Protein AF-A0A963UWF7-F1 (afdb_monomer_lite)

Structure (mmCIF, N/CA/C/O backbone):
data_AF-A0A963UWF7-F1
#
_entry.id   AF-A0A963UWF7-F1
#
loop_
_atom_site.group_PDB
_atom_site.id
_atom_site.type_symbol
_atom_site.label_atom_id
_atom_site.label_alt_id
_atom_site.label_comp_id
_atom_site.label_asym_id
_atom_site.label_entity_id
_atom_site.label_seq_id
_atom_site.pdbx_PDB_ins_code
_atom_site.Cartn_x
_atom_site.Cartn_y
_atom_site.Cartn_z
_atom_site.occupancy
_atom_site.B_iso_or_equiv
_atom_site.auth_seq_id
_atom_site.auth_comp_id
_atom_site.auth_asym_id
_atom_site.auth_atom_id
_atom_site.pdbx_PDB_model_num
ATOM 1 N N . MET A 1 1 ? -25.249 -2.462 -21.988 1.00 39.56 1 MET A N 1
ATOM 2 C CA . MET A 1 1 ? -24.185 -2.948 -22.894 1.00 39.56 1 MET A CA 1
ATOM 3 C C . MET A 1 1 ? -23.187 -3.737 -22.052 1.00 39.56 1 MET A C 1
ATOM 5 O O . MET A 1 1 ? -22.565 -3.145 -21.183 1.00 39.56 1 MET A O 1
ATOM 9 N N . LYS A 1 2 ? -23.117 -5.069 -22.191 1.00 36.75 2 LYS A N 1
ATOM 10 C CA . LYS A 1 2 ? -22.119 -5.893 -21.483 1.00 36.75 2 LYS A CA 1
ATOM 11 C C . LYS A 1 2 ? -20.844 -5.912 -22.325 1.00 36.75 2 LYS A C 1
ATOM 13 O O . LYS A 1 2 ? -20.878 -6.404 -23.445 1.00 36.75 2 LYS A O 1
ATOM 18 N N . VAL A 1 3 ? -19.750 -5.370 -21.801 1.00 44.12 3 VAL A N 1
ATOM 19 C CA . VAL A 1 3 ? -18.420 -5.526 -22.401 1.00 44.12 3 VAL A CA 1
ATOM 20 C C . VAL A 1 3 ? -17.816 -6.800 -21.817 1.00 44.12 3 VAL A C 1
ATOM 22 O O . VAL A 1 3 ? -17.530 -6.858 -20.624 1.00 44.12 3 VAL A O 1
ATOM 25 N N . SER A 1 4 ? -17.677 -7.841 -22.633 1.00 41.62 4 SER A N 1
ATOM 26 C CA . SER A 1 4 ? -16.967 -9.066 -22.261 1.00 41.62 4 SER A CA 1
ATOM 27 C C . SER A 1 4 ? -15.489 -8.929 -22.617 1.00 41.62 4 SER A C 1
ATOM 29 O O . SER A 1 4 ? -15.150 -8.654 -23.766 1.00 41.62 4 SER A O 1
ATOM 31 N N . TYR A 1 5 ? -14.613 -9.125 -21.633 1.00 52.09 5 TYR A N 1
ATOM 32 C CA . TYR A 1 5 ? -13.168 -9.162 -21.837 1.00 52.09 5 TYR A CA 1
ATOM 33 C C . TYR A 1 5 ? -12.764 -10.519 -22.424 1.00 52.09 5 TYR A C 1
ATOM 35 O O . TYR A 1 5 ? -13.020 -11.557 -21.817 1.00 52.09 5 TYR A O 1
ATOM 43 N N . TYR A 1 6 ? -12.138 -10.510 -23.601 1.00 62.78 6 TYR A N 1
ATOM 44 C CA . TYR A 1 6 ? -11.589 -11.705 -24.236 1.00 62.78 6 TYR A CA 1
ATOM 45 C C . TYR A 1 6 ? -10.059 -11.653 -24.161 1.00 62.78 6 TYR A C 1
ATOM 47 O O . TYR A 1 6 ? -9.433 -10.800 -24.792 1.00 62.78 6 TYR A O 1
ATOM 55 N N . ARG A 1 7 ? -9.451 -12.545 -23.368 1.00 72.44 7 ARG A N 1
ATOM 56 C CA . ARG A 1 7 ? -7.993 -12.723 -23.332 1.00 72.44 7 ARG A CA 1
ATOM 57 C C . ARG A 1 7 ? -7.594 -13.646 -24.478 1.00 72.44 7 ARG A C 1
ATOM 59 O O . ARG A 1 7 ? -7.965 -14.815 -24.476 1.00 72.44 7 ARG A O 1
ATOM 66 N N . GLN A 1 8 ? -6.820 -13.128 -25.425 1.00 73.19 8 GLN A N 1
ATOM 67 C CA . GLN A 1 8 ? -6.226 -13.951 -26.477 1.00 73.19 8 GLN A CA 1
ATOM 68 C C . GLN A 1 8 ? -5.258 -14.995 -25.865 1.00 73.19 8 GLN A C 1
ATOM 70 O O . GLN A 1 8 ? -4.427 -14.608 -25.035 1.00 73.19 8 GLN A O 1
ATOM 75 N N . PRO A 1 9 ? -5.323 -16.279 -26.264 1.00 79.88 9 PRO A N 1
ATOM 76 C CA . PRO A 1 9 ? -4.469 -17.331 -25.710 1.00 79.88 9 PRO A CA 1
ATOM 77 C C . PRO A 1 9 ? -2.984 -17.145 -26.045 1.00 79.88 9 PRO A C 1
ATOM 79 O O . PRO A 1 9 ? -2.622 -16.748 -27.154 1.00 79.88 9 PRO A O 1
ATOM 82 N N . GLY A 1 10 ? -2.115 -17.447 -25.081 1.00 83.12 10 GLY A N 1
ATOM 83 C CA . GLY A 1 10 ? -0.659 -17.397 -25.246 1.00 83.12 10 GLY A CA 1
ATOM 84 C C . GLY A 1 10 ? -0.062 -18.666 -25.864 1.00 83.12 10 GLY A C 1
ATOM 85 O O . GLY A 1 10 ? -0.737 -19.677 -26.039 1.00 83.12 10 GLY A O 1
ATOM 86 N N . TYR A 1 11 ? 1.241 -18.645 -26.153 1.00 80.62 11 TYR A N 1
ATOM 87 C CA . TYR A 1 11 ? 1.986 -19.828 -26.593 1.00 80.62 11 TYR A CA 1
ATOM 88 C C . TYR A 1 11 ? 1.802 -21.009 -25.623 1.00 80.62 11 TYR A C 1
ATOM 90 O O . TYR A 1 11 ? 2.078 -20.885 -24.430 1.00 80.62 11 TYR A O 1
ATOM 98 N N . GLY A 1 12 ? 1.342 -22.152 -26.144 1.00 77.50 12 GLY A N 1
ATOM 99 C CA . GLY A 1 12 ? 1.044 -23.362 -25.366 1.00 77.50 12 GLY A CA 1
ATOM 100 C C . GLY A 1 12 ? -0.401 -23.477 -24.859 1.00 77.50 12 GLY A C 1
ATOM 101 O O . GLY A 1 12 ? -0.758 -24.520 -24.320 1.00 77.50 12 GLY A O 1
ATOM 102 N N . GLU A 1 13 ? -1.243 -22.458 -25.052 1.00 82.25 13 GLU A N 1
ATOM 103 C CA . GLU A 1 13 ? -2.678 -22.507 -24.738 1.00 82.25 13 GLU A CA 1
ATOM 104 C C . GLU A 1 13 ? -3.508 -22.867 -26.002 1.00 82.25 13 GLU A C 1
ATOM 106 O O . GLU A 1 13 ? -3.139 -22.469 -27.117 1.00 82.25 13 GLU A O 1
ATOM 111 N N . PRO A 1 14 ? -4.635 -23.606 -25.876 1.00 74.19 14 PRO A N 1
ATOM 112 C CA . PRO A 1 14 ? -5.542 -23.867 -26.997 1.00 74.19 14 PRO A CA 1
ATOM 113 C C . PRO A 1 14 ? -6.042 -22.559 -27.628 1.00 74.19 14 PRO A C 1
ATOM 115 O O . PRO A 1 14 ? -6.611 -21.714 -26.942 1.00 74.19 14 PRO A O 1
ATOM 118 N N . GLY A 1 15 ? -5.836 -22.390 -28.938 1.00 69.62 15 GLY A N 1
ATOM 119 C CA . GLY A 1 15 ? -6.199 -21.163 -29.661 1.00 69.62 15 GLY A CA 1
ATOM 120 C C . GLY A 1 15 ? -5.093 -20.102 -29.754 1.00 69.62 15 GLY A C 1
ATOM 121 O O . GLY A 1 15 ? -5.389 -18.968 -30.123 1.00 69.62 15 GLY A O 1
ATOM 122 N N . CYS A 1 16 ? -3.836 -20.445 -29.443 1.00 76.31 16 CYS A N 1
ATOM 123 C CA . CYS A 1 16 ? -2.675 -19.593 -29.722 1.00 76.31 16 CYS A CA 1
ATOM 124 C C . CYS A 1 16 ? -2.624 -19.199 -31.211 1.00 76.31 16 CYS A C 1
ATOM 126 O O . CYS A 1 16 ? -2.637 -20.061 -32.096 1.00 76.31 16 CYS A O 1
ATOM 128 N N . GLU A 1 17 ? -2.592 -17.894 -31.492 1.00 66.19 17 GLU A N 1
ATOM 129 C CA . GLU A 1 17 ? -2.669 -17.383 -32.861 1.00 66.19 17 GLU A CA 1
ATOM 130 C C . GLU A 1 17 ? -1.411 -17.675 -33.692 1.00 66.19 17 GLU A C 1
ATOM 132 O O . GLU A 1 17 ? -0.311 -17.869 -33.175 1.00 66.19 17 GLU A O 1
ATOM 137 N N . ASN A 1 18 ? -1.580 -17.661 -35.017 1.00 66.06 18 ASN A N 1
ATOM 138 C CA . ASN A 1 18 ? -0.502 -17.609 -36.007 1.00 66.06 18 ASN A CA 1
ATOM 139 C C . ASN A 1 18 ? 0.547 -18.737 -35.968 1.00 66.06 18 ASN A C 1
ATOM 141 O O . ASN A 1 18 ? 1.503 -18.674 -36.734 1.00 66.06 18 ASN A O 1
ATOM 145 N N . LEU A 1 19 ? 0.346 -19.820 -35.205 1.00 69.19 19 LEU A N 1
ATOM 146 C CA . LEU A 1 19 ? 1.227 -21.000 -35.237 1.00 69.19 19 LEU A CA 1
ATOM 147 C C . LEU A 1 19 ? 1.392 -21.592 -36.647 1.00 69.19 19 LEU A C 1
ATOM 149 O O . LEU A 1 19 ? 2.447 -22.133 -36.956 1.00 69.19 19 LEU A O 1
ATOM 153 N N . ILE A 1 20 ? 0.371 -21.465 -37.502 1.00 71.69 20 ILE A N 1
ATOM 154 C CA . ILE A 1 20 ? 0.400 -21.940 -38.893 1.00 71.69 20 ILE A CA 1
ATOM 155 C C . ILE A 1 20 ? 1.226 -21.042 -39.828 1.00 71.69 20 ILE A C 1
ATOM 157 O O . ILE A 1 20 ? 1.785 -21.526 -40.806 1.00 71.69 20 ILE A O 1
ATOM 161 N N . ASN A 1 21 ? 1.323 -19.746 -39.517 1.00 76.00 21 ASN A N 1
ATOM 162 C CA . ASN A 1 21 ? 2.022 -18.746 -40.331 1.00 76.00 21 ASN A CA 1
ATOM 163 C C . ASN A 1 21 ? 3.456 -18.491 -39.842 1.00 76.00 21 ASN A C 1
ATOM 165 O O . ASN A 1 21 ? 4.228 -17.800 -40.505 1.00 76.00 21 ASN A O 1
ATOM 169 N N . LEU A 1 22 ? 3.806 -19.008 -38.663 1.00 80.75 22 LEU A N 1
ATOM 170 C CA . LEU A 1 22 ? 5.090 -18.775 -38.019 1.00 80.75 22 LEU A CA 1
ATOM 171 C C . LEU A 1 22 ? 6.041 -19.959 -38.242 1.00 80.75 22 LEU A C 1
ATOM 173 O O . LEU A 1 22 ? 5.617 -21.116 -38.196 1.00 80.75 22 LEU A O 1
ATOM 177 N N . PRO A 1 23 ? 7.349 -19.703 -38.430 1.00 81.50 23 PRO A N 1
ATOM 178 C CA . PRO A 1 23 ? 8.338 -20.767 -38.534 1.00 81.50 23 PRO A CA 1
ATOM 179 C C . PRO A 1 23 ? 8.330 -21.682 -37.306 1.00 81.50 23 PRO A C 1
ATOM 181 O O . PRO A 1 23 ? 8.201 -21.232 -36.161 1.00 81.50 23 PRO A O 1
ATOM 184 N N . ARG A 1 24 ? 8.545 -22.983 -37.531 1.00 77.56 24 ARG A N 1
ATOM 185 C CA . ARG A 1 24 ? 8.680 -23.960 -36.446 1.00 77.56 24 ARG A CA 1
ATOM 186 C C . ARG A 1 24 ? 9.811 -23.529 -35.505 1.00 77.56 24 ARG A C 1
ATOM 188 O O . ARG A 1 24 ? 10.936 -23.317 -35.939 1.00 77.56 24 ARG A O 1
ATOM 195 N N . GLY A 1 25 ? 9.505 -23.406 -34.213 1.00 79.88 25 GLY A N 1
ATOM 196 C CA . GLY A 1 25 ? 10.475 -22.977 -33.198 1.00 79.88 25 GLY A CA 1
ATOM 197 C C . GLY A 1 25 ? 10.557 -21.464 -32.961 1.00 79.88 25 GLY A C 1
ATOM 198 O O . GLY A 1 25 ? 11.331 -21.049 -32.103 1.00 79.88 25 GLY A O 1
ATOM 199 N N . TYR A 1 26 ? 9.734 -20.646 -33.629 1.00 83.12 26 TYR A N 1
ATOM 200 C CA . TYR A 1 26 ? 9.689 -19.189 -33.439 1.00 83.12 26 TYR A CA 1
ATOM 201 C C . TYR A 1 26 ? 9.545 -18.763 -31.966 1.00 83.12 26 TYR A C 1
ATOM 203 O O . TYR A 1 26 ? 10.354 -17.984 -31.457 1.00 83.12 26 TYR A O 1
ATOM 211 N N . TYR A 1 27 ? 8.555 -19.309 -31.252 1.00 82.56 27 TYR A N 1
ATOM 212 C CA . TYR A 1 27 ? 8.345 -19.003 -29.834 1.00 82.56 27 TYR A CA 1
ATOM 213 C C . TYR A 1 27 ? 9.456 -19.560 -28.924 1.00 82.56 27 TYR A C 1
ATOM 215 O O . TYR A 1 27 ? 9.988 -18.776 -28.140 1.00 82.56 27 TYR A O 1
ATOM 223 N N . PRO A 1 28 ? 9.888 -20.836 -29.029 1.00 85.06 28 PRO A N 1
ATOM 224 C CA . PRO A 1 28 ? 11.056 -21.339 -28.297 1.00 85.06 28 PRO A CA 1
ATOM 225 C C . PRO A 1 28 ? 12.324 -20.493 -28.475 1.00 85.06 28 PRO A C 1
ATOM 227 O O . PRO A 1 28 ? 12.996 -20.189 -27.491 1.00 85.06 28 PRO A O 1
ATOM 230 N N . ALA A 1 29 ? 12.621 -20.053 -29.702 1.00 83.81 29 ALA A N 1
ATOM 231 C CA . ALA A 1 29 ? 13.771 -19.200 -29.988 1.00 83.81 29 ALA A CA 1
ATOM 232 C C . ALA A 1 29 ? 13.641 -17.820 -29.323 1.00 83.81 29 ALA A C 1
ATOM 234 O O . ALA A 1 29 ? 14.593 -17.330 -28.715 1.00 83.81 29 ALA A O 1
ATOM 235 N N . GLN A 1 30 ? 12.453 -17.208 -29.366 1.00 81.81 30 GLN A N 1
ATOM 236 C CA . GLN A 1 30 ? 12.191 -15.955 -28.656 1.00 81.81 30 GLN A CA 1
ATOM 237 C C . GLN A 1 30 ? 12.253 -16.093 -27.135 1.00 81.81 30 GLN A C 1
ATOM 239 O O . GLN A 1 30 ? 12.737 -15.173 -26.472 1.00 81.81 30 GLN A O 1
ATOM 244 N N . ILE A 1 31 ? 11.765 -17.204 -26.578 1.00 83.31 31 ILE A N 1
ATOM 245 C CA . ILE A 1 31 ? 11.856 -17.496 -25.145 1.00 83.31 31 ILE A CA 1
ATOM 246 C C . ILE A 1 31 ? 13.330 -17.560 -24.749 1.00 83.31 31 ILE A C 1
ATOM 248 O O . ILE A 1 31 ? 13.736 -16.813 -23.865 1.00 83.31 31 ILE A O 1
ATOM 252 N N . ALA A 1 32 ? 14.136 -18.363 -25.448 1.00 79.31 32 ALA A N 1
ATOM 253 C CA . ALA A 1 32 ? 15.560 -18.512 -25.160 1.00 79.31 32 ALA A CA 1
ATOM 254 C C . ALA A 1 32 ? 16.318 -17.177 -25.279 1.00 79.31 32 ALA A C 1
ATOM 256 O O . ALA A 1 32 ? 17.045 -16.789 -24.365 1.00 79.31 32 ALA A O 1
ATOM 257 N N . ALA A 1 33 ? 16.090 -16.424 -26.360 1.00 78.19 33 ALA A N 1
ATOM 258 C CA . ALA A 1 33 ? 16.745 -15.137 -26.583 1.00 78.19 33 ALA A CA 1
ATOM 259 C C . ALA A 1 33 ? 16.381 -14.096 -25.510 1.00 78.19 33 ALA A C 1
ATOM 261 O O . ALA A 1 33 ? 17.251 -13.397 -24.995 1.00 78.19 33 ALA A O 1
ATOM 262 N N . ASN A 1 34 ? 15.103 -13.988 -25.136 1.00 77.25 34 ASN A N 1
ATOM 263 C CA . ASN A 1 34 ? 14.695 -13.047 -24.094 1.00 77.25 34 ASN A CA 1
ATOM 264 C C . ASN A 1 34 ? 15.082 -13.530 -22.686 1.00 77.25 34 ASN A C 1
ATOM 266 O O . ASN A 1 34 ? 15.344 -12.683 -21.836 1.00 77.25 34 ASN A O 1
ATOM 270 N N . GLN A 1 35 ? 15.170 -14.842 -22.433 1.00 75.38 35 GLN A N 1
ATOM 271 C CA . GLN A 1 35 ? 15.661 -15.396 -21.163 1.00 75.38 35 GLN A CA 1
ATOM 272 C C . GLN A 1 35 ? 17.132 -15.046 -20.950 1.00 75.38 35 GLN A C 1
ATOM 274 O O . GLN A 1 35 ? 17.478 -14.534 -19.889 1.00 75.38 35 GLN A O 1
ATOM 279 N N . LEU A 1 36 ? 17.969 -15.234 -21.976 1.00 71.31 36 LEU A N 1
ATOM 280 C CA . LEU A 1 36 ? 19.391 -14.869 -21.942 1.00 71.31 36 LEU A CA 1
ATOM 281 C C . LEU A 1 36 ? 19.608 -13.374 -21.674 1.00 71.31 36 LEU A C 1
ATOM 283 O O . LEU A 1 36 ? 20.583 -12.992 -21.037 1.00 71.31 36 LEU A O 1
ATOM 287 N N . LEU A 1 37 ? 18.681 -12.527 -22.125 1.00 68.38 37 LEU A N 1
ATOM 288 C CA . LEU A 1 37 ? 18.712 -11.079 -21.903 1.00 68.38 37 LEU A CA 1
ATOM 289 C C . LEU A 1 37 ? 18.038 -10.639 -20.589 1.00 68.38 37 LEU A C 1
ATOM 291 O O . LEU A 1 37 ? 17.884 -9.438 -20.370 1.00 68.38 37 LEU A O 1
ATOM 295 N N . GLY A 1 38 ? 17.568 -11.570 -19.750 1.00 65.56 38 GLY A N 1
ATOM 296 C CA . GLY A 1 38 ? 16.845 -11.262 -18.508 1.00 65.56 38 GLY A CA 1
ATOM 297 C C . GLY A 1 38 ? 15.463 -10.618 -18.713 1.00 65.56 38 GLY A C 1
ATOM 298 O O . GLY A 1 38 ? 14.877 -10.072 -17.779 1.00 65.56 38 GLY A O 1
ATOM 299 N N . ARG A 1 39 ? 14.907 -10.674 -19.929 1.00 69.25 39 ARG A N 1
ATOM 300 C CA . ARG A 1 39 ? 13.658 -10.005 -20.344 1.00 69.25 39 ARG A CA 1
ATOM 301 C C . ARG A 1 39 ? 12.432 -10.901 -20.169 1.00 69.25 39 ARG A C 1
ATOM 303 O O . ARG A 1 39 ? 11.651 -11.111 -21.099 1.00 69.25 39 ARG A O 1
ATOM 310 N N . GLY A 1 40 ? 12.268 -11.463 -18.971 1.00 68.44 40 GLY A N 1
ATOM 311 C CA . GLY A 1 40 ? 11.145 -12.354 -18.643 1.00 68.44 40 GLY A CA 1
ATOM 312 C C . GLY A 1 40 ? 9.764 -11.698 -18.795 1.00 68.44 40 GLY A C 1
ATOM 313 O O . GLY A 1 40 ? 8.790 -12.362 -19.145 1.00 68.44 40 GLY A O 1
ATOM 314 N N . ASP A 1 41 ? 9.690 -10.379 -18.621 1.00 64.06 41 ASP A N 1
ATOM 315 C CA . ASP A 1 41 ? 8.512 -9.545 -18.869 1.00 64.06 41 ASP A CA 1
ATOM 316 C C . ASP A 1 41 ? 8.105 -9.541 -20.352 1.00 64.06 41 ASP A C 1
ATOM 318 O O . ASP A 1 41 ? 6.932 -9.737 -20.679 1.00 64.06 41 ASP A O 1
ATOM 322 N N . LYS A 1 42 ? 9.069 -9.414 -21.275 1.00 70.19 42 LYS A N 1
ATOM 323 C CA . LYS A 1 42 ? 8.797 -9.517 -22.716 1.00 70.19 42 LYS A CA 1
ATOM 324 C C . LYS A 1 42 ? 8.277 -10.893 -23.093 1.00 70.19 42 LYS A C 1
ATOM 326 O O . LYS A 1 42 ? 7.390 -10.975 -23.933 1.00 70.19 42 LYS A O 1
ATOM 331 N N . ILE A 1 43 ? 8.771 -11.950 -22.456 1.00 75.62 43 ILE A N 1
ATOM 332 C CA . ILE A 1 43 ? 8.277 -13.312 -22.685 1.00 75.62 43 ILE A CA 1
ATOM 333 C C . ILE A 1 43 ? 6.834 -13.434 -22.198 1.00 75.62 43 ILE A C 1
ATOM 335 O O . ILE A 1 43 ? 5.960 -13.873 -22.941 1.00 75.62 43 ILE A O 1
ATOM 339 N N . ALA A 1 44 ? 6.553 -12.996 -20.971 1.00 74.38 44 ALA A N 1
ATOM 340 C CA . ALA A 1 44 ? 5.204 -13.025 -20.422 1.00 74.38 44 ALA A CA 1
ATOM 341 C C . ALA A 1 44 ? 4.208 -12.261 -21.313 1.00 74.38 44 ALA A C 1
ATOM 343 O O . ALA A 1 44 ? 3.138 -12.792 -21.597 1.00 74.38 44 ALA A O 1
ATOM 344 N N . ARG A 1 45 ? 4.585 -11.080 -21.822 1.00 76.50 45 ARG A N 1
ATOM 345 C CA . ARG A 1 45 ? 3.737 -10.251 -22.691 1.00 76.50 45 ARG A CA 1
ATOM 346 C C . ARG A 1 45 ? 3.597 -10.782 -24.114 1.00 76.50 45 ARG A C 1
ATOM 348 O O . ARG A 1 45 ? 2.489 -10.947 -24.596 1.00 76.50 45 ARG A O 1
ATOM 355 N N . LEU A 1 46 ? 4.720 -10.976 -24.802 1.00 78.44 46 LEU A N 1
ATOM 356 C CA . LEU A 1 46 ? 4.758 -11.198 -26.251 1.00 78.44 46 LEU A CA 1
ATOM 357 C C . LEU A 1 46 ? 4.598 -12.672 -26.622 1.00 78.44 46 LEU A C 1
ATOM 359 O O . LEU A 1 46 ? 4.174 -12.974 -27.731 1.00 78.44 46 LEU A O 1
ATOM 363 N N . VAL A 1 47 ? 4.954 -13.584 -25.712 1.00 79.62 47 VAL A N 1
ATOM 364 C CA . VAL A 1 47 ? 4.880 -15.029 -25.955 1.00 79.62 47 VAL A CA 1
ATOM 365 C C . VAL A 1 47 ? 3.656 -15.629 -25.271 1.00 79.62 47 VAL A C 1
ATOM 367 O O . VAL A 1 47 ? 2.872 -16.314 -25.915 1.00 79.62 47 VAL A O 1
ATOM 370 N N . TYR A 1 48 ? 3.442 -15.339 -23.986 1.00 80.56 48 TYR A N 1
ATOM 371 C CA . TYR A 1 48 ? 2.341 -15.935 -23.212 1.00 80.56 48 TYR A CA 1
ATOM 372 C C . TYR A 1 48 ? 1.086 -15.059 -23.100 1.00 80.56 48 TYR A C 1
ATOM 374 O O . TYR A 1 48 ? 0.154 -15.418 -22.375 1.00 80.56 48 TYR A O 1
ATOM 382 N N . ASN A 1 49 ? 1.069 -13.910 -23.779 1.00 74.31 49 ASN A N 1
ATOM 383 C CA . ASN A 1 49 ? -0.021 -12.937 -23.758 1.00 74.31 49 ASN A CA 1
ATOM 384 C C . ASN A 1 49 ? -0.573 -12.661 -22.348 1.00 74.31 49 ASN A C 1
ATOM 386 O O . ASN A 1 49 ? -1.776 -12.700 -22.066 1.00 74.31 49 ASN A O 1
ATOM 390 N N . ARG A 1 50 ? 0.355 -12.479 -21.408 1.00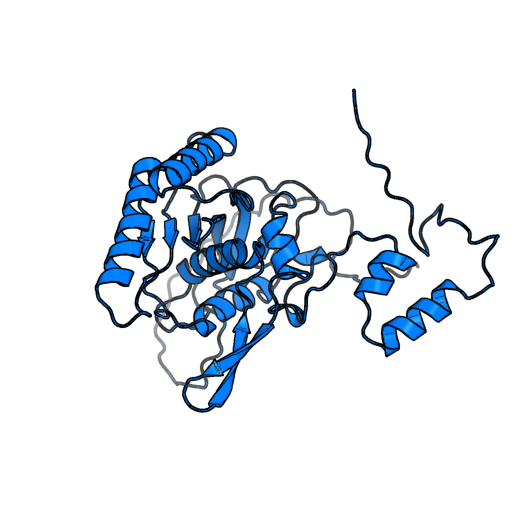 72.19 50 ARG A N 1
ATOM 391 C CA . ARG A 1 50 ? 0.068 -12.099 -20.030 1.00 72.19 50 ARG A CA 1
ATOM 392 C C . ARG A 1 50 ? 0.137 -10.587 -19.934 1.00 72.19 50 ARG A C 1
ATOM 394 O O . ARG A 1 50 ? 1.054 -9.958 -20.462 1.00 72.19 50 ARG A O 1
ATOM 401 N N . ILE A 1 51 ? -0.818 -10.012 -19.216 1.00 64.06 51 ILE A N 1
ATOM 402 C CA . ILE A 1 51 ? -0.748 -8.607 -18.833 1.00 64.06 51 ILE A CA 1
ATOM 403 C C . ILE A 1 51 ? 0.444 -8.466 -17.890 1.00 64.06 51 ILE A C 1
ATOM 405 O O . ILE A 1 51 ? 0.479 -9.095 -16.835 1.00 64.06 51 ILE A O 1
ATOM 409 N N . VAL A 1 52 ? 1.421 -7.663 -18.297 1.00 58.03 52 VAL A N 1
ATOM 410 C CA . VAL A 1 52 ? 2.562 -7.273 -17.470 1.00 58.03 52 VAL A CA 1
ATOM 411 C C . VAL A 1 52 ? 2.729 -5.769 -17.562 1.00 58.03 52 VAL A C 1
ATOM 413 O O . VAL A 1 52 ? 2.562 -5.177 -18.635 1.00 58.03 52 VAL A O 1
ATOM 416 N N . HIS A 1 53 ? 3.062 -5.140 -16.445 1.00 60.34 53 HIS A N 1
ATOM 417 C CA . HIS A 1 53 ? 3.423 -3.732 -16.449 1.00 60.34 53 HIS A CA 1
ATOM 418 C C . HIS A 1 53 ? 4.808 -3.546 -17.092 1.00 60.34 53 HIS A C 1
ATOM 420 O O . HIS A 1 53 ? 5.734 -4.317 -16.842 1.00 60.34 53 HIS A O 1
ATOM 426 N N . LEU A 1 54 ? 4.952 -2.528 -17.949 1.00 61.00 54 LEU A N 1
ATOM 427 C CA . LEU A 1 54 ? 6.259 -2.152 -18.495 1.00 61.00 54 LEU A CA 1
ATOM 428 C C . LEU A 1 54 ? 7.142 -1.664 -17.344 1.00 61.00 54 LEU A C 1
ATOM 430 O O . LEU A 1 54 ? 6.777 -0.705 -16.660 1.00 61.00 54 LEU A O 1
ATOM 434 N N . LYS A 1 55 ? 8.285 -2.326 -17.137 1.00 65.31 55 LYS A N 1
ATOM 435 C CA . LYS A 1 55 ? 9.251 -1.964 -16.095 1.00 65.31 55 LYS A CA 1
ATOM 436 C C . LYS A 1 55 ? 9.789 -0.559 -16.347 1.00 65.31 55 LYS A C 1
ATOM 438 O O . LYS A 1 55 ? 10.389 -0.308 -17.390 1.00 65.31 55 LYS A O 1
ATOM 443 N N . ALA A 1 56 ? 9.575 0.341 -15.389 1.00 68.44 56 ALA A N 1
ATOM 444 C CA . ALA A 1 56 ? 10.147 1.687 -15.419 1.00 68.44 56 ALA A CA 1
ATOM 445 C C . ALA A 1 56 ? 11.639 1.699 -15.021 1.00 68.44 56 ALA A C 1
ATOM 447 O O . ALA A 1 56 ? 12.347 2.659 -15.300 1.00 68.44 56 ALA A O 1
ATOM 448 N N . GLY A 1 57 ? 12.104 0.620 -14.389 1.00 82.19 57 GLY A N 1
ATOM 449 C CA . GLY A 1 57 ? 13.442 0.417 -13.841 1.00 82.19 57 GLY A CA 1
ATOM 450 C C . GLY A 1 57 ? 13.489 -0.915 -13.086 1.00 82.19 57 GLY A C 1
ATOM 451 O O . GLY A 1 57 ? 12.644 -1.781 -13.328 1.00 82.19 57 GLY A O 1
ATOM 452 N N . ASP A 1 58 ? 14.433 -1.066 -12.156 1.00 86.38 58 ASP A N 1
ATOM 453 C CA . ASP A 1 58 ? 14.556 -2.262 -11.312 1.00 86.38 58 ASP A CA 1
ATOM 454 C C . ASP A 1 58 ? 13.564 -2.209 -10.139 1.00 86.38 58 ASP A C 1
ATOM 456 O O . ASP A 1 58 ? 13.758 -1.383 -9.238 1.00 86.38 58 ASP A O 1
ATOM 460 N N . PRO A 1 59 ? 12.519 -3.063 -10.099 1.00 92.62 59 PRO A N 1
ATOM 461 C CA . PRO A 1 59 ? 11.530 -3.016 -9.028 1.00 92.62 59 PRO A CA 1
ATOM 462 C C . PRO A 1 59 ? 12.145 -3.353 -7.668 1.00 92.62 59 PRO A C 1
ATOM 464 O O . PRO A 1 59 ? 12.952 -4.277 -7.543 1.00 92.62 59 PRO A O 1
ATOM 467 N N . VAL A 1 60 ? 11.733 -2.618 -6.635 1.00 95.12 60 VAL A N 1
ATOM 468 C CA . VAL A 1 60 ? 12.305 -2.701 -5.281 1.00 95.12 60 VAL A CA 1
ATOM 469 C C . VAL A 1 60 ? 12.145 -4.086 -4.653 1.00 95.12 60 VAL A C 1
ATOM 471 O O . VAL A 1 60 ? 13.059 -4.553 -3.973 1.00 95.12 60 VAL A O 1
ATOM 474 N N . PHE A 1 61 ? 11.014 -4.741 -4.920 1.00 95.69 61 PHE A N 1
ATOM 475 C CA . PHE A 1 61 ? 10.629 -6.040 -4.360 1.00 95.69 61 PHE A CA 1
ATOM 476 C C . PHE A 1 61 ? 10.627 -7.158 -5.414 1.00 95.69 61 PHE A C 1
ATOM 478 O O . PHE A 1 61 ? 9.866 -8.115 -5.306 1.00 95.69 61 PHE A O 1
ATOM 485 N N . ALA A 1 62 ? 11.433 -7.034 -6.477 1.00 91.06 62 ALA A N 1
ATOM 486 C CA . ALA A 1 62 ? 11.424 -7.981 -7.600 1.00 91.06 62 ALA A CA 1
ATOM 487 C C . ALA A 1 62 ? 11.774 -9.429 -7.206 1.00 91.06 62 ALA A C 1
ATOM 489 O O . ALA A 1 62 ? 11.431 -10.356 -7.938 1.00 91.06 62 ALA A O 1
ATOM 490 N N . ARG A 1 63 ? 12.486 -9.618 -6.087 1.00 91.12 63 ARG A N 1
ATOM 491 C CA . ARG A 1 63 ? 12.891 -10.933 -5.576 1.00 91.12 63 ARG A CA 1
ATOM 492 C C . ARG A 1 63 ? 11.785 -11.575 -4.740 1.00 91.12 63 ARG A C 1
ATOM 494 O O . ARG A 1 63 ? 11.597 -12.783 -4.817 1.00 91.12 63 ARG A O 1
ATOM 501 N N . GLU A 1 64 ? 11.078 -10.771 -3.955 1.00 95.56 64 GLU A N 1
ATOM 502 C CA . GLU A 1 64 ? 10.088 -11.225 -2.981 1.00 95.56 64 GLU A CA 1
ATOM 503 C C . GLU A 1 64 ? 8.678 -11.284 -3.583 1.00 95.56 64 GLU A C 1
ATOM 505 O O . GLU A 1 64 ? 7.916 -12.200 -3.292 1.00 95.56 64 GLU A O 1
ATOM 510 N N . PHE A 1 65 ? 8.304 -10.338 -4.450 1.00 96.25 65 PHE A N 1
ATOM 511 C CA . PHE A 1 65 ? 6.947 -10.259 -4.981 1.00 96.25 65 PHE A CA 1
ATOM 512 C C . PHE A 1 65 ? 6.705 -11.222 -6.149 1.00 96.25 65 PHE A C 1
ATOM 514 O O . PHE A 1 65 ? 7.256 -11.081 -7.239 1.00 96.25 65 PHE A O 1
ATOM 521 N N . ASN A 1 66 ? 5.761 -12.144 -5.959 1.00 92.19 66 ASN A N 1
ATOM 522 C CA . ASN A 1 66 ? 5.187 -12.961 -7.020 1.00 92.19 66 ASN A CA 1
ATOM 523 C C . ASN A 1 66 ? 3.678 -12.709 -7.164 1.00 92.19 66 ASN A C 1
ATOM 525 O O . ASN A 1 66 ? 2.910 -13.042 -6.264 1.00 92.19 66 ASN A O 1
ATOM 529 N N . ARG A 1 67 ? 3.236 -12.201 -8.326 1.00 93.62 67 ARG A N 1
ATOM 530 C CA . ARG A 1 67 ? 1.814 -11.936 -8.620 1.00 93.62 67 ARG A CA 1
ATOM 531 C C . ARG A 1 67 ? 0.918 -13.152 -8.363 1.00 93.62 67 ARG A C 1
ATOM 533 O O . ARG A 1 67 ? -0.173 -12.995 -7.841 1.00 93.62 67 ARG A O 1
ATOM 540 N N . ARG A 1 68 ? 1.372 -14.357 -8.722 1.00 90.62 68 ARG A N 1
ATOM 541 C CA . ARG A 1 68 ? 0.578 -15.592 -8.581 1.00 90.62 68 ARG A CA 1
ATOM 542 C C . ARG A 1 68 ? 0.370 -16.013 -7.130 1.00 90.62 68 ARG A C 1
ATOM 544 O O . ARG A 1 68 ? -0.533 -16.789 -6.863 1.00 90.62 68 ARG A O 1
ATOM 551 N N . VAL A 1 69 ? 1.235 -15.549 -6.234 1.00 93.00 69 VAL A N 1
ATOM 552 C CA . VAL A 1 69 ? 1.171 -15.859 -4.804 1.00 93.00 69 VAL A CA 1
ATOM 553 C C . VAL A 1 69 ? 0.460 -14.732 -4.062 1.00 93.00 69 VAL A C 1
ATOM 555 O O . VAL A 1 69 ? -0.431 -14.990 -3.266 1.00 93.00 69 VAL A O 1
ATOM 558 N N . HIS A 1 70 ? 0.820 -13.479 -4.346 1.00 96.88 70 HIS A N 1
ATOM 559 C CA . HIS A 1 70 ? 0.397 -12.331 -3.544 1.00 96.88 70 HIS A CA 1
ATOM 560 C C . HIS A 1 70 ? -0.838 -11.601 -4.070 1.00 96.88 70 HIS A C 1
ATOM 562 O O . HIS A 1 70 ? -1.350 -10.737 -3.368 1.00 96.88 70 HIS A O 1
ATOM 568 N N . VAL A 1 71 ? -1.328 -11.898 -5.277 1.00 97.19 71 VAL A N 1
ATOM 569 C CA . VAL A 1 71 ? -2.551 -11.284 -5.820 1.00 97.19 71 VAL A CA 1
ATOM 570 C C . VAL A 1 71 ? -3.639 -12.341 -5.917 1.00 97.19 71 VAL A C 1
ATOM 572 O O . VAL A 1 71 ? -3.452 -13.372 -6.559 1.00 97.19 71 VAL A O 1
ATOM 575 N N . ALA A 1 72 ? -4.781 -12.072 -5.289 1.00 95.12 72 ALA A N 1
ATOM 576 C CA . ALA A 1 72 ? -5.925 -12.969 -5.336 1.00 95.12 72 ALA A CA 1
ATOM 577 C C . ALA A 1 72 ? -6.542 -13.021 -6.744 1.00 95.12 72 ALA A C 1
ATOM 579 O O . ALA A 1 72 ? -6.545 -12.036 -7.485 1.00 95.12 72 ALA A O 1
ATOM 580 N N . GLU A 1 73 ? -7.113 -14.171 -7.105 1.00 92.06 73 GLU A N 1
ATOM 581 C CA . GLU A 1 73 ? -7.810 -14.347 -8.388 1.00 92.06 73 GLU A CA 1
ATOM 582 C C . GLU A 1 73 ? -9.141 -13.584 -8.448 1.00 92.06 73 GLU A C 1
ATOM 584 O O . GLU A 1 73 ? -9.608 -13.212 -9.525 1.00 92.06 73 GLU A O 1
ATOM 589 N N . ALA A 1 74 ? -9.738 -13.327 -7.285 1.00 94.31 74 ALA A N 1
ATOM 590 C CA . ALA A 1 74 ? -10.995 -12.615 -7.123 1.00 94.31 74 ALA A CA 1
ATOM 591 C C . ALA A 1 74 ? -10.903 -11.612 -5.968 1.00 94.31 74 ALA A C 1
ATOM 593 O O . ALA A 1 74 ? -9.960 -11.636 -5.176 1.00 94.31 74 ALA A O 1
ATOM 594 N N . THR A 1 75 ? -11.901 -10.732 -5.883 1.00 95.62 75 THR A N 1
ATOM 595 C CA . THR A 1 75 ? -12.029 -9.755 -4.799 1.00 95.62 75 THR A CA 1
ATOM 596 C C . THR A 1 75 ? -11.935 -10.437 -3.435 1.00 95.62 75 THR A C 1
ATOM 598 O O . THR A 1 75 ? -12.620 -11.427 -3.172 1.00 95.62 75 THR A O 1
ATOM 601 N N . VAL A 1 76 ? -11.081 -9.900 -2.569 1.00 94.19 76 VAL A N 1
ATOM 602 C CA . VAL A 1 76 ? -10.809 -10.423 -1.233 1.00 94.19 76 VAL A CA 1
ATOM 603 C C . VAL A 1 76 ? -11.865 -9.869 -0.275 1.00 94.19 76 VAL A C 1
ATOM 605 O O . VAL A 1 76 ? -11.918 -8.656 -0.060 1.00 94.19 76 VAL A O 1
ATOM 608 N N . PRO A 1 77 ? -12.712 -10.719 0.332 1.00 93.81 77 PRO A N 1
ATOM 609 C CA . PRO A 1 77 ? -13.661 -10.249 1.328 1.00 93.81 77 PRO A CA 1
ATOM 610 C C . PRO A 1 77 ? -12.932 -9.861 2.626 1.00 93.81 77 PRO A C 1
ATOM 612 O O . PRO A 1 77 ? -11.942 -10.510 2.994 1.00 93.81 77 PRO A O 1
ATOM 615 N N . PRO A 1 78 ? -13.424 -8.843 3.357 1.00 95.88 78 PRO A N 1
ATOM 616 C CA . PRO A 1 78 ? -12.928 -8.556 4.695 1.00 95.88 78 PRO A CA 1
ATOM 617 C C . PRO A 1 78 ? -13.229 -9.729 5.638 1.00 95.88 78 PRO A C 1
ATOM 619 O O . PRO A 1 78 ? -14.292 -10.349 5.582 1.00 95.88 78 PRO A O 1
ATOM 622 N N . LEU A 1 79 ? -12.297 -10.022 6.538 1.00 95.12 79 LEU A N 1
ATOM 623 C CA . LEU A 1 79 ? -12.464 -11.020 7.585 1.00 95.12 79 LEU A CA 1
ATOM 624 C C . LEU A 1 79 ? -13.378 -10.485 8.700 1.00 95.12 79 LEU A C 1
ATOM 626 O O . LEU A 1 79 ? -13.070 -9.431 9.273 1.00 95.12 79 LEU A O 1
ATOM 630 N N . PRO A 1 80 ? -14.473 -11.192 9.043 1.00 95.19 80 PRO A N 1
ATOM 631 C CA . PRO A 1 80 ? -15.357 -10.804 10.137 1.00 95.19 80 PRO A CA 1
ATOM 632 C C . PRO A 1 80 ? -14.611 -10.666 11.468 1.00 95.19 80 PRO A C 1
ATOM 634 O O . PRO A 1 80 ? -13.750 -11.475 11.802 1.00 95.19 80 PRO A O 1
ATOM 637 N N . GLY A 1 81 ? -14.947 -9.632 12.241 1.00 93.81 81 GLY A N 1
ATOM 638 C CA . GLY A 1 81 ? -14.350 -9.377 13.559 1.00 93.81 81 GLY A CA 1
ATOM 639 C C . GLY A 1 81 ? -12.939 -8.774 13.536 1.00 93.81 81 GLY A C 1
ATOM 640 O O . GLY A 1 81 ? -12.481 -8.284 14.569 1.00 93.81 81 GLY A O 1
ATOM 641 N N . VAL A 1 82 ? -12.271 -8.731 12.379 1.00 96.31 82 VAL A N 1
ATOM 642 C CA . VAL A 1 82 ? -10.960 -8.088 12.220 1.00 96.31 82 VAL A CA 1
ATOM 643 C C . VAL A 1 82 ? -11.162 -6.636 11.758 1.00 96.31 82 VAL A C 1
ATOM 645 O O . VAL A 1 82 ? -11.827 -6.405 10.742 1.00 96.31 82 VAL A O 1
ATOM 648 N N . PRO A 1 83 ? -10.636 -5.631 12.483 1.00 97.25 83 PRO A N 1
ATOM 649 C CA . PRO A 1 83 ? -10.806 -4.236 12.097 1.00 97.25 83 PRO A CA 1
ATOM 650 C C . PRO A 1 83 ? -9.954 -3.874 10.872 1.00 97.25 83 PRO A C 1
ATOM 652 O O . PRO A 1 83 ? -8.919 -4.489 10.613 1.00 97.25 83 PRO A O 1
ATOM 655 N N . LEU A 1 84 ? -10.375 -2.841 10.143 1.00 98.12 84 LEU A N 1
ATOM 656 C CA . LEU A 1 84 ? -9.587 -2.241 9.072 1.00 98.12 84 LEU A CA 1
ATOM 657 C C . LEU A 1 84 ? -8.439 -1.411 9.650 1.00 98.12 84 LEU A C 1
ATOM 659 O O . LEU A 1 84 ? -8.597 -0.690 10.640 1.00 98.12 84 LEU A O 1
ATOM 663 N N . ARG A 1 85 ? -7.296 -1.475 8.978 1.00 97.75 85 ARG A N 1
ATOM 664 C CA . ARG A 1 85 ? -6.130 -0.621 9.180 1.00 97.75 85 ARG A CA 1
ATOM 665 C C . ARG A 1 85 ? -5.833 0.124 7.889 1.00 97.75 85 ARG A C 1
ATOM 667 O O . ARG A 1 85 ? -5.964 -0.440 6.803 1.00 97.75 85 ARG A O 1
ATOM 674 N N . ILE A 1 86 ? -5.441 1.386 8.015 1.00 98.06 86 ILE A N 1
ATOM 675 C CA . ILE A 1 86 ? -5.268 2.271 6.862 1.00 98.06 86 ILE A CA 1
ATOM 676 C C . ILE A 1 86 ? -3.846 2.822 6.866 1.00 98.06 86 ILE A C 1
ATOM 678 O O . ILE A 1 86 ? -3.443 3.497 7.804 1.00 98.06 86 ILE A O 1
ATOM 682 N N . GLY A 1 87 ? -3.076 2.533 5.826 1.00 96.81 87 GLY A N 1
ATOM 683 C CA . GLY A 1 87 ? -1.824 3.227 5.548 1.00 96.81 87 GLY A CA 1
ATOM 684 C C . GLY A 1 87 ? -2.104 4.502 4.781 1.00 96.81 87 GLY A C 1
ATOM 685 O O . GLY A 1 87 ? -2.947 4.490 3.888 1.00 96.81 87 GLY A O 1
ATOM 686 N N . LEU A 1 88 ? -1.413 5.582 5.120 1.00 95.06 88 LEU A N 1
ATOM 687 C CA . LEU A 1 88 ? -1.563 6.885 4.495 1.00 95.06 88 LEU A CA 1
ATOM 688 C C . LEU A 1 88 ? -0.200 7.401 4.056 1.00 95.06 88 LEU A C 1
ATOM 690 O O . LEU A 1 88 ? 0.760 7.367 4.821 1.00 95.06 88 LEU A O 1
ATOM 694 N N . ASP A 1 89 ? -0.146 7.916 2.839 1.00 90.75 89 ASP A N 1
ATOM 695 C CA . ASP A 1 89 ? 0.952 8.747 2.375 1.00 90.75 89 ASP A CA 1
ATOM 696 C C . ASP A 1 89 ? 0.385 10.107 1.984 1.00 90.75 89 ASP A C 1
ATOM 698 O O . ASP A 1 89 ? -0.578 10.198 1.215 1.00 90.75 89 ASP A O 1
ATOM 702 N N . GLN A 1 90 ? 0.959 11.160 2.558 1.00 80.56 90 GLN A N 1
ATOM 703 C CA . GLN A 1 90 ? 0.553 12.522 2.251 1.00 80.56 90 GLN A CA 1
ATOM 704 C C . GLN A 1 90 ? 0.957 12.868 0.822 1.00 80.56 90 GLN A C 1
ATOM 706 O O . GLN A 1 90 ? 0.116 13.370 0.072 1.00 80.56 90 GLN A O 1
ATOM 711 N N . GLY A 1 91 ? 2.207 12.552 0.455 1.00 71.19 91 GLY A N 1
ATOM 712 C CA . GLY A 1 91 ? 2.810 12.842 -0.842 1.00 71.19 91 GLY A CA 1
ATOM 713 C C . GLY A 1 91 ? 2.484 14.239 -1.393 1.00 71.19 91 GLY A C 1
ATOM 714 O O . GLY A 1 91 ? 1.951 15.122 -0.727 1.00 71.19 91 GLY A O 1
ATOM 715 N N . LEU A 1 92 ? 2.764 14.459 -2.678 1.00 68.88 92 LEU A N 1
ATOM 716 C CA . LEU A 1 92 ? 2.105 15.550 -3.418 1.00 68.88 92 LEU A CA 1
ATOM 717 C C . LEU A 1 92 ? 0.688 15.154 -3.860 1.00 68.88 92 LEU A C 1
ATOM 719 O O . LEU A 1 92 ? -0.122 16.010 -4.221 1.00 68.88 92 LEU A O 1
ATOM 723 N N . LYS A 1 93 ? 0.422 13.846 -3.894 1.00 83.75 93 LYS A N 1
ATOM 724 C CA . LYS A 1 93 ? -0.832 13.225 -4.306 1.00 83.75 93 LYS A CA 1
ATOM 725 C C . LYS A 1 93 ? -1.159 12.149 -3.283 1.00 83.75 93 LYS A C 1
ATOM 727 O O . LYS A 1 93 ? -0.613 11.050 -3.366 1.00 83.75 93 LYS A O 1
ATOM 732 N N . GLY A 1 94 ? -2.032 12.493 -2.341 1.00 87.31 94 GLY A N 1
ATOM 733 C CA . GLY A 1 94 ? -2.397 11.613 -1.237 1.00 87.31 94 GLY A CA 1
ATOM 734 C C . GLY A 1 94 ? -2.767 10.204 -1.701 1.00 87.31 94 GLY A C 1
ATOM 735 O O . GLY A 1 94 ? -3.404 10.011 -2.747 1.00 87.31 94 GLY A O 1
ATOM 736 N N . ALA A 1 95 ? -2.350 9.218 -0.919 1.00 95.31 95 ALA A N 1
ATOM 737 C CA . ALA A 1 95 ? -2.653 7.817 -1.148 1.00 95.31 95 ALA A CA 1
ATOM 738 C C . ALA A 1 95 ? -3.062 7.133 0.156 1.00 95.31 95 ALA A C 1
ATOM 740 O O . ALA A 1 95 ? -2.541 7.439 1.229 1.00 95.31 95 ALA A O 1
ATOM 741 N N . ALA A 1 96 ? -3.992 6.188 0.052 1.00 97.69 96 ALA A N 1
ATOM 742 C CA . ALA A 1 96 ? -4.376 5.313 1.144 1.00 97.69 96 ALA A CA 1
ATOM 743 C C . ALA A 1 96 ? -4.356 3.852 0.695 1.00 97.69 96 ALA A C 1
ATOM 745 O O . ALA A 1 96 ? -4.789 3.528 -0.411 1.00 97.69 96 ALA A O 1
ATOM 746 N N . VAL A 1 97 ? -3.900 2.967 1.577 1.00 98.50 97 VAL A N 1
ATOM 747 C CA . VAL A 1 97 ? -3.974 1.512 1.399 1.00 98.50 97 VAL A CA 1
ATOM 748 C C . VAL A 1 97 ? -4.743 0.933 2.574 1.00 98.50 97 VAL A C 1
ATOM 750 O O . VAL A 1 97 ? -4.410 1.196 3.728 1.00 98.50 97 VAL A O 1
ATOM 753 N N . ILE A 1 98 ? -5.790 0.167 2.281 1.00 98.62 98 ILE A N 1
ATOM 754 C CA . ILE A 1 98 ? -6.713 -0.374 3.273 1.00 98.62 98 ILE A CA 1
ATOM 755 C C . ILE A 1 98 ? -6.466 -1.871 3.385 1.00 98.62 98 ILE A C 1
ATOM 757 O O . ILE A 1 98 ? -6.491 -2.593 2.385 1.00 98.62 98 ILE A O 1
ATOM 761 N N . GLY A 1 99 ? -6.265 -2.358 4.605 1.00 98.19 99 GLY A N 1
ATOM 762 C CA . GLY A 1 99 ? -6.071 -3.779 4.833 1.00 98.19 99 GLY A CA 1
ATOM 763 C C . GLY A 1 99 ? -6.436 -4.253 6.228 1.00 98.19 99 GLY A C 1
ATOM 764 O O . GLY A 1 99 ? -6.830 -3.483 7.099 1.00 98.19 99 GLY A O 1
ATOM 765 N N . GLN A 1 100 ? -6.295 -5.555 6.429 1.00 97.19 100 GLN A N 1
ATOM 766 C CA . GLN A 1 100 ? -6.442 -6.234 7.708 1.00 97.19 100 GLN A CA 1
ATOM 767 C C . GLN A 1 100 ? -5.142 -6.960 8.042 1.00 97.19 100 GLN A C 1
ATOM 769 O O . GLN A 1 100 ? -4.478 -7.500 7.157 1.00 97.19 100 GLN A O 1
ATOM 774 N N . CYS A 1 101 ? -4.808 -6.979 9.328 1.00 94.75 101 CYS A N 1
ATOM 775 C CA . CYS A 1 101 ? -3.683 -7.724 9.873 1.00 94.75 101 CYS A CA 1
ATOM 776 C C . CYS A 1 101 ? -4.230 -8.791 10.817 1.00 94.75 101 CYS A C 1
ATOM 778 O O . CYS A 1 101 ? -4.957 -8.468 11.759 1.00 94.75 101 CYS A O 1
ATOM 780 N N . VAL A 1 102 ? -3.886 -10.050 10.566 1.00 90.19 102 VAL A N 1
ATOM 781 C CA . VAL A 1 102 ? -4.200 -11.167 11.456 1.00 90.19 102 VAL A CA 1
ATOM 782 C C . VAL A 1 102 ? -2.896 -11.715 12.001 1.00 90.19 102 VAL A C 1
ATOM 784 O O . VAL A 1 102 ? -1.982 -12.022 11.241 1.00 90.19 102 VAL A O 1
ATOM 787 N N . ALA A 1 103 ? -2.819 -11.832 13.323 1.00 87.12 103 ALA A N 1
ATOM 788 C CA . ALA A 1 103 ? -1.735 -12.526 13.990 1.00 87.12 103 ALA A CA 1
ATOM 789 C C . ALA A 1 103 ? -2.241 -13.890 14.465 1.00 87.12 103 ALA A C 1
ATOM 791 O O . ALA A 1 103 ? -3.139 -13.950 15.305 1.00 87.12 103 ALA A O 1
ATOM 792 N N . GLU A 1 104 ? -1.659 -14.963 13.945 1.00 83.38 104 GLU A N 1
ATOM 793 C CA . GLU A 1 104 ? -1.939 -16.333 14.371 1.00 83.38 104 GLU A CA 1
ATOM 794 C C . GLU A 1 104 ? -0.759 -16.898 15.164 1.00 83.38 104 GLU A C 1
ATOM 796 O O . GLU A 1 104 ? 0.382 -16.469 14.992 1.00 83.38 104 GLU A O 1
ATOM 801 N N . GLY A 1 105 ? -1.033 -17.857 16.047 1.00 80.00 105 GLY A N 1
ATOM 802 C CA . GLY A 1 105 ? -0.019 -18.493 16.885 1.00 80.00 105 GLY A CA 1
ATOM 803 C C . GLY A 1 105 ? 0.528 -17.608 18.012 1.00 80.00 105 GLY A C 1
ATOM 804 O O . GLY A 1 105 ? 0.069 -16.492 18.268 1.00 80.00 105 GLY A O 1
ATOM 805 N N . THR A 1 106 ? 1.500 -18.143 18.751 1.00 76.31 106 THR A N 1
ATOM 806 C CA . THR A 1 106 ? 2.062 -17.509 19.954 1.00 76.31 106 THR A CA 1
ATOM 807 C C . THR A 1 106 ? 3.573 -17.692 20.027 1.00 76.31 106 THR A C 1
ATOM 809 O O . THR A 1 106 ? 4.096 -18.730 19.624 1.00 76.31 106 THR A O 1
ATOM 812 N N . GLY A 1 107 ? 4.279 -16.714 20.602 1.00 77.31 107 GLY A N 1
ATOM 813 C CA . GLY A 1 107 ? 5.732 -16.787 20.784 1.00 77.31 107 GLY A CA 1
ATOM 814 C C . GLY A 1 107 ? 6.472 -16.901 19.450 1.00 77.31 107 GLY A C 1
ATOM 815 O O . GLY A 1 107 ? 6.274 -16.071 18.566 1.00 77.31 107 GLY A O 1
ATOM 816 N N . TRP A 1 108 ? 7.308 -17.931 19.318 1.00 70.00 108 TRP A N 1
ATOM 817 C CA . TRP A 1 108 ? 8.086 -18.222 18.107 1.00 70.00 108 TRP A CA 1
ATOM 818 C C . TRP A 1 108 ? 7.233 -18.663 16.914 1.00 70.00 108 TRP A C 1
ATOM 820 O O . TRP A 1 108 ? 7.662 -18.505 15.777 1.00 70.00 108 TRP A O 1
ATOM 830 N N . ASP A 1 109 ? 6.023 -19.176 17.159 1.00 73.69 109 ASP A N 1
ATOM 831 C CA . ASP A 1 109 ? 5.087 -19.580 16.106 1.00 73.69 109 ASP A CA 1
ATOM 832 C C . ASP A 1 109 ? 4.100 -18.459 15.753 1.00 73.69 109 ASP A C 1
ATOM 834 O O . ASP A 1 109 ? 3.003 -18.727 15.280 1.00 73.69 109 ASP A O 1
ATOM 838 N N . ARG A 1 110 ? 4.436 -17.195 16.042 1.00 80.12 110 ARG A N 1
ATOM 839 C CA . ARG A 1 110 ? 3.589 -16.063 15.660 1.00 80.12 110 ARG A CA 1
ATOM 840 C C . ARG A 1 110 ? 3.746 -15.782 14.166 1.00 80.12 110 ARG A C 1
ATOM 842 O O . ARG A 1 110 ? 4.840 -15.441 13.724 1.00 80.12 110 ARG A O 1
ATOM 849 N N . HIS A 1 111 ? 2.642 -15.832 13.429 1.00 82.44 111 HIS A N 1
ATOM 850 C CA . HIS A 1 111 ? 2.573 -15.522 11.998 1.00 82.44 111 HIS A CA 1
ATOM 851 C C . HIS A 1 111 ? 1.690 -14.313 11.773 1.00 82.44 111 HIS A C 1
ATOM 853 O O . HIS A 1 111 ? 0.644 -14.176 12.404 1.00 82.44 111 HIS A O 1
ATOM 859 N N . ILE A 1 112 ? 2.131 -13.428 10.887 1.00 88.56 112 ILE A N 1
ATOM 860 C CA . ILE A 1 112 ? 1.387 -12.234 10.507 1.00 88.56 112 ILE A CA 1
ATOM 861 C C . ILE A 1 112 ? 0.896 -12.417 9.078 1.00 88.56 112 ILE A C 1
ATOM 863 O O . ILE A 1 112 ? 1.693 -12.639 8.170 1.00 88.56 112 ILE A O 1
ATOM 867 N N . HIS A 1 113 ? -0.411 -12.281 8.892 1.00 92.00 113 HIS A N 1
ATOM 868 C CA . HIS A 1 113 ? -1.059 -12.322 7.592 1.00 92.00 113 HIS A CA 1
ATOM 869 C C . HIS A 1 113 ? -1.699 -10.971 7.296 1.00 92.00 113 HIS A C 1
ATOM 871 O O . HIS A 1 113 ? -2.589 -10.508 8.016 1.00 92.00 113 HIS A O 1
ATOM 877 N N . TRP A 1 114 ? -1.258 -10.356 6.207 1.00 96.44 114 TRP A N 1
ATOM 878 C CA . TRP A 1 114 ? -1.815 -9.127 5.674 1.00 96.44 114 TRP A CA 1
ATOM 879 C C . TRP A 1 114 ? -2.789 -9.423 4.542 1.00 96.44 114 TRP A C 1
ATOM 881 O O . TRP A 1 114 ? -2.481 -10.157 3.604 1.00 96.44 114 TRP A O 1
ATOM 891 N N . ARG A 1 115 ? -3.959 -8.789 4.604 1.00 97.19 115 ARG A N 1
ATOM 892 C CA . ARG A 1 115 ? -4.929 -8.747 3.508 1.00 97.19 115 ARG A CA 1
ATOM 893 C C . ARG A 1 115 ? -5.125 -7.306 3.088 1.00 97.19 115 ARG A C 1
ATOM 895 O O . ARG A 1 115 ? -5.683 -6.531 3.857 1.00 97.19 115 ARG A O 1
ATOM 902 N N . ILE A 1 116 ? -4.678 -6.946 1.894 1.00 98.44 116 ILE A N 1
ATOM 903 C CA . ILE A 1 116 ? -4.965 -5.640 1.305 1.00 98.44 116 ILE A CA 1
ATOM 904 C C . ILE A 1 116 ? -6.292 -5.747 0.570 1.00 98.44 116 ILE A C 1
ATOM 906 O O . ILE A 1 116 ? -6.422 -6.538 -0.359 1.00 98.44 116 ILE A O 1
ATOM 910 N N . LEU A 1 117 ? -7.273 -4.968 1.012 1.00 98.50 117 LEU A N 1
ATOM 911 C CA . LEU A 1 117 ? -8.655 -5.034 0.535 1.00 98.50 117 LEU A CA 1
ATOM 912 C C . LEU A 1 117 ? -8.967 -3.944 -0.496 1.00 98.50 117 LEU A C 1
ATOM 914 O O . LEU A 1 117 ? -9.903 -4.070 -1.286 1.00 98.50 117 LEU A O 1
ATOM 918 N N . GLY A 1 118 ? -8.192 -2.860 -0.489 1.00 97.88 118 GLY A N 1
ATOM 919 C CA . GLY A 1 118 ? -8.334 -1.788 -1.458 1.00 97.88 118 GLY A CA 1
ATOM 920 C C . GLY A 1 118 ? -7.281 -0.704 -1.305 1.00 97.88 118 GLY A C 1
ATOM 921 O O . GLY A 1 118 ? -6.456 -0.709 -0.390 1.00 97.88 118 GLY A O 1
ATOM 922 N N . GLU A 1 119 ? -7.339 0.242 -2.228 1.00 98.00 119 GLU A N 1
ATOM 923 C CA . GLU A 1 119 ? -6.480 1.416 -2.282 1.00 98.00 119 GLU A CA 1
ATOM 924 C C . GLU A 1 119 ? -7.315 2.623 -2.719 1.00 98.00 119 GLU A C 1
ATOM 926 O O . GLU A 1 119 ? -8.306 2.476 -3.439 1.00 98.00 119 GLU A O 1
ATOM 931 N N . LEU A 1 120 ? -6.890 3.816 -2.315 1.00 97.19 120 LEU A N 1
ATOM 932 C CA . LEU A 1 120 ? -7.447 5.078 -2.779 1.00 97.19 120 LEU A CA 1
ATOM 933 C C . LEU A 1 120 ? -6.304 6.003 -3.189 1.00 97.19 120 LEU A C 1
ATOM 935 O O . LEU A 1 120 ? -5.462 6.361 -2.367 1.00 97.19 120 LEU A O 1
ATOM 939 N N . HIS A 1 121 ? -6.273 6.399 -4.458 1.00 95.31 121 HIS A N 1
ATOM 940 C CA . HIS A 1 121 ? -5.255 7.301 -4.980 1.00 95.31 121 HIS A CA 1
ATOM 941 C C . HIS A 1 121 ? -5.781 8.088 -6.180 1.00 95.31 121 HIS A C 1
ATOM 943 O O . HIS A 1 121 ? -6.396 7.520 -7.083 1.00 95.31 121 HIS A O 1
ATOM 949 N N . PHE A 1 122 ? -5.502 9.393 -6.204 1.00 90.94 122 PHE A N 1
ATOM 950 C CA . PHE A 1 122 ? -5.942 10.306 -7.258 1.00 90.94 122 PHE A CA 1
ATOM 951 C C . PHE A 1 122 ? -4.724 10.844 -8.027 1.00 90.94 122 PHE A C 1
ATOM 953 O O . PHE A 1 122 ? -4.221 11.925 -7.723 1.00 90.94 122 PHE A O 1
ATOM 960 N N . PRO A 1 123 ? -4.212 10.124 -9.043 1.00 86.50 123 PRO A N 1
ATOM 961 C CA . PRO A 1 123 ? -2.968 10.493 -9.719 1.00 86.50 123 PRO A CA 1
ATOM 962 C C . PRO A 1 123 ? -3.071 11.795 -10.528 1.00 86.50 123 PRO A C 1
ATOM 964 O O . PRO A 1 123 ? -2.044 12.369 -10.886 1.00 86.50 123 PRO A O 1
ATOM 967 N N . ALA A 1 124 ? -4.277 12.269 -10.841 1.00 87.00 124 ALA A N 1
ATOM 968 C CA . ALA A 1 124 ? -4.498 13.503 -11.594 1.00 87.00 124 ALA A CA 1
ATOM 969 C C . ALA A 1 124 ? -4.753 14.728 -10.699 1.00 87.00 124 ALA A C 1
ATOM 971 O O . ALA A 1 124 ? -4.735 15.851 -11.195 1.00 87.00 124 ALA A O 1
ATOM 972 N N . GLU A 1 125 ? -4.966 14.536 -9.394 1.00 85.00 125 GLU A N 1
ATOM 973 C CA . GLU A 1 125 ? -5.482 15.581 -8.510 1.00 85.00 125 GLU A CA 1
ATOM 974 C C . GLU A 1 125 ? -4.550 15.825 -7.323 1.00 85.00 125 GLU A C 1
ATOM 976 O O . GLU A 1 125 ? -3.942 14.910 -6.770 1.00 85.00 125 GLU A O 1
ATOM 981 N N . ARG A 1 126 ? -4.455 17.091 -6.912 1.00 84.38 126 ARG A N 1
ATOM 982 C CA . ARG A 1 126 ? -3.797 17.495 -5.667 1.00 84.38 126 ARG A CA 1
ATOM 983 C C . ARG A 1 126 ? -4.880 17.925 -4.691 1.00 84.38 126 ARG A C 1
ATOM 985 O O . ARG A 1 126 ? -5.347 19.061 -4.736 1.00 84.38 126 ARG A O 1
ATOM 992 N N . LEU A 1 127 ? -5.326 16.986 -3.866 1.00 85.62 127 LEU A N 1
ATOM 993 C CA . LEU A 1 127 ? -6.416 17.216 -2.927 1.00 85.62 127 LEU A CA 1
ATOM 994 C C . LEU A 1 127 ? -5.897 17.816 -1.621 1.00 85.62 127 LEU A C 1
ATOM 996 O O . LEU A 1 127 ? -4.885 17.381 -1.075 1.00 85.62 127 LEU A O 1
ATOM 1000 N N . LEU A 1 128 ? -6.642 18.782 -1.083 1.00 89.31 128 LEU A N 1
ATOM 1001 C CA . LEU A 1 128 ? -6.442 19.244 0.288 1.00 89.31 128 LEU A CA 1
ATOM 1002 C C . LEU A 1 128 ? -6.758 18.110 1.274 1.00 89.31 128 LEU A C 1
ATOM 1004 O O . LEU A 1 128 ? -7.665 17.312 1.031 1.00 89.31 128 LEU A O 1
ATOM 1008 N N . ALA A 1 129 ? -6.080 18.093 2.425 1.00 90.31 129 ALA A N 1
ATOM 1009 C CA . ALA A 1 129 ? -6.202 17.043 3.445 1.00 90.31 129 ALA A CA 1
ATOM 1010 C C . ALA A 1 129 ? -7.659 16.716 3.827 1.00 90.31 129 ALA A C 1
ATOM 1012 O O . ALA A 1 129 ? -8.051 15.554 3.874 1.00 90.31 129 ALA A O 1
ATOM 1013 N N . ARG A 1 130 ? -8.495 17.744 4.040 1.00 93.06 130 ARG A N 1
ATOM 1014 C CA . ARG A 1 130 ? -9.919 17.558 4.377 1.00 93.06 130 ARG A CA 1
ATOM 1015 C C . ARG A 1 130 ? -10.710 16.890 3.252 1.00 93.06 130 ARG A C 1
ATOM 1017 O O . ARG A 1 130 ? -11.522 16.012 3.515 1.00 93.06 130 ARG A O 1
ATOM 1024 N N . VAL A 1 131 ? -10.451 17.286 2.005 1.00 93.94 131 VAL A N 1
ATOM 1025 C CA . VAL A 1 131 ? -11.129 16.722 0.829 1.00 93.94 131 VAL A CA 1
ATOM 1026 C C . VAL A 1 131 ? -10.709 15.272 0.637 1.00 93.94 131 VAL A C 1
ATOM 1028 O O . VAL A 1 131 ? -11.565 14.416 0.448 1.00 93.94 131 VAL A O 1
ATOM 1031 N N . PHE A 1 132 ? -9.412 14.976 0.754 1.00 95.25 132 PHE A N 1
ATOM 1032 C CA . PHE A 1 132 ? -8.919 13.602 0.714 1.00 95.25 132 PHE A CA 1
ATOM 1033 C C . PHE A 1 132 ? -9.556 12.741 1.815 1.00 95.25 132 PHE A C 1
ATOM 1035 O O . PHE A 1 132 ? -10.047 11.654 1.529 1.00 95.25 132 PHE A O 1
ATOM 1042 N N . GLY A 1 133 ? -9.618 13.248 3.051 1.00 95.50 133 GLY A N 1
ATOM 1043 C CA . GLY A 1 133 ? -10.260 12.552 4.167 1.00 95.50 133 GLY A CA 1
ATOM 1044 C C . GLY A 1 133 ? -11.754 12.294 3.948 1.00 95.50 133 GLY A C 1
ATOM 1045 O O . GLY A 1 133 ? -12.213 11.196 4.244 1.00 95.50 133 GLY A O 1
ATOM 1046 N N . GLN A 1 134 ? -12.496 13.241 3.362 1.00 96.81 134 GLN A N 1
ATOM 1047 C CA . GLN A 1 134 ? -13.902 13.022 2.997 1.00 96.81 134 GLN A CA 1
ATOM 1048 C C . GLN A 1 134 ? -14.045 11.933 1.927 1.00 96.81 134 GLN A C 1
ATOM 1050 O O . GLN A 1 134 ? -14.827 11.007 2.101 1.00 96.81 134 GLN A O 1
ATOM 1055 N N . ARG A 1 135 ? -13.239 11.986 0.855 1.00 96.94 135 ARG A N 1
ATOM 1056 C CA . ARG A 1 135 ? -13.240 10.945 -0.190 1.00 96.94 135 ARG A CA 1
ATOM 1057 C C . ARG A 1 135 ? -12.890 9.569 0.372 1.00 96.94 135 ARG A C 1
ATOM 1059 O O . ARG A 1 135 ? -13.414 8.566 -0.101 1.00 96.94 135 ARG A O 1
ATOM 1066 N N . LEU A 1 136 ? -12.003 9.524 1.364 1.00 97.31 136 LEU A N 1
ATOM 1067 C CA . LEU A 1 136 ? -11.650 8.296 2.059 1.00 97.31 136 LEU A CA 1
ATOM 1068 C C . LEU A 1 136 ? -12.807 7.768 2.912 1.00 97.31 136 LEU A C 1
ATOM 1070 O O . LEU A 1 136 ? -13.072 6.574 2.848 1.00 97.31 136 LEU A O 1
ATOM 1074 N N . ALA A 1 137 ? -13.514 8.624 3.656 1.00 97.75 137 ALA A N 1
ATOM 1075 C CA . ALA A 1 137 ? -14.734 8.223 4.362 1.00 97.75 137 ALA A CA 1
ATOM 1076 C C . ALA A 1 137 ? -15.788 7.665 3.398 1.00 97.75 137 ALA A C 1
ATOM 1078 O O . ALA A 1 137 ? -16.291 6.570 3.632 1.00 97.75 137 ALA A O 1
ATOM 1079 N N . ASP A 1 138 ? -16.061 8.372 2.298 1.00 98.12 138 ASP A N 1
ATOM 1080 C CA . ASP A 1 138 ? -17.044 7.945 1.297 1.00 98.12 138 ASP A CA 1
ATOM 1081 C C . ASP A 1 138 ? -16.671 6.568 0.716 1.00 98.12 138 ASP A C 1
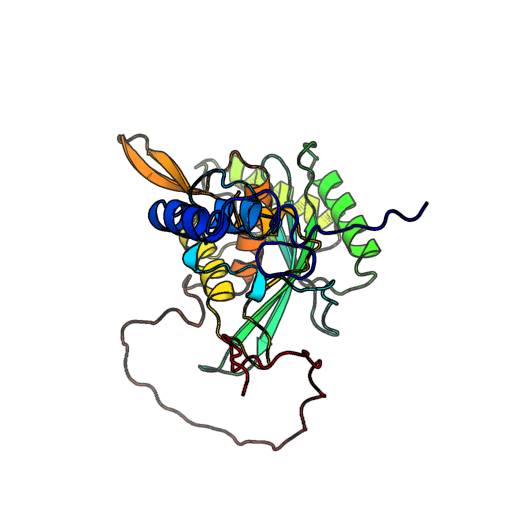ATOM 1083 O O . ASP A 1 138 ? -17.506 5.670 0.644 1.00 98.12 138 ASP A O 1
ATOM 1087 N N . TYR A 1 139 ? -15.392 6.372 0.369 1.00 97.88 139 TYR A N 1
ATOM 1088 C CA . TYR A 1 139 ? -14.882 5.101 -0.149 1.00 97.88 139 TYR A CA 1
ATOM 1089 C C . TYR A 1 139 ? -15.008 3.952 0.862 1.00 97.88 139 TYR A C 1
ATOM 1091 O O . TYR A 1 139 ? -15.362 2.831 0.490 1.00 97.88 139 TYR A O 1
ATOM 1099 N N . LEU A 1 140 ? -14.713 4.215 2.139 1.00 97.94 140 LEU A N 1
ATOM 1100 C CA . LEU A 1 140 ? -14.821 3.222 3.208 1.00 97.94 140 LEU A CA 1
ATOM 1101 C C . LEU A 1 140 ? -16.279 2.830 3.461 1.00 97.94 140 LEU A C 1
ATOM 1103 O O . LEU A 1 140 ? -16.553 1.640 3.586 1.00 97.94 140 LEU A O 1
ATOM 1107 N N . GLU A 1 141 ? -17.201 3.793 3.483 1.00 97.38 141 GLU A N 1
ATOM 1108 C CA . GLU A 1 141 ? -18.629 3.531 3.689 1.00 97.38 141 GLU A CA 1
ATOM 1109 C C . GLU A 1 141 ? -19.260 2.816 2.485 1.00 97.38 141 GLU A C 1
ATOM 1111 O O . GLU A 1 141 ? -20.084 1.923 2.656 1.00 97.38 141 GLU A O 1
ATOM 1116 N N . GLU A 1 142 ? -18.829 3.132 1.260 1.00 97.38 142 GLU A N 1
ATOM 1117 C CA . GLU A 1 142 ? -19.286 2.435 0.053 1.00 97.38 142 GLU A CA 1
ATOM 1118 C C . GLU A 1 142 ? -18.824 0.968 0.026 1.00 97.38 142 GLU A C 1
ATOM 1120 O O . GLU A 1 142 ? -19.587 0.069 -0.335 1.00 97.38 142 GLU A O 1
ATOM 1125 N N . ARG A 1 143 ? -17.561 0.707 0.386 1.00 96.00 143 ARG A N 1
ATOM 1126 C CA . ARG A 1 143 ? -16.945 -0.624 0.252 1.00 96.00 143 ARG A CA 1
ATOM 1127 C C . ARG A 1 143 ? -17.156 -1.519 1.466 1.00 96.00 143 ARG A C 1
ATOM 1129 O O . ARG A 1 143 ? -17.305 -2.731 1.302 1.00 96.00 143 ARG A O 1
ATOM 1136 N N . TRP A 1 144 ? -17.127 -0.943 2.662 1.00 97.00 144 TRP A N 1
ATOM 1137 C CA . TRP A 1 144 ? -17.178 -1.650 3.940 1.00 97.00 144 TRP A CA 1
ATOM 1138 C C . TRP A 1 144 ? -18.054 -0.878 4.945 1.00 97.00 144 TRP A C 1
ATOM 1140 O O . TRP A 1 144 ? -17.549 -0.437 5.982 1.00 97.00 144 TRP A O 1
ATOM 1150 N N . PRO A 1 145 ? -19.363 -0.726 4.658 1.00 96.94 145 PRO A N 1
ATOM 1151 C CA . PRO A 1 145 ? -20.276 0.069 5.478 1.00 96.94 145 PRO A CA 1
ATOM 1152 C C . PRO A 1 145 ? -20.283 -0.408 6.931 1.00 96.94 145 PRO A C 1
ATOM 1154 O O . PRO A 1 145 ? -20.427 -1.603 7.212 1.00 96.94 145 PRO A O 1
ATOM 1157 N N . GLY A 1 146 ? -20.100 0.531 7.862 1.00 93.69 146 GLY A N 1
ATOM 1158 C CA . GLY A 1 146 ? -20.086 0.258 9.303 1.00 93.69 146 GLY A CA 1
ATOM 1159 C C . GLY A 1 146 ? -18.939 -0.631 9.806 1.00 93.69 146 GLY A C 1
ATOM 1160 O O . GLY A 1 146 ? -18.957 -1.046 10.970 1.00 93.69 146 GLY A O 1
ATOM 1161 N N . TRP A 1 147 ? -17.934 -0.949 8.979 1.00 97.62 147 TRP A N 1
ATOM 1162 C CA . TRP A 1 147 ? -16.822 -1.792 9.419 1.00 97.62 147 TRP A CA 1
ATOM 1163 C C . TRP A 1 147 ? -15.933 -1.052 10.416 1.00 97.62 147 TRP A C 1
ATOM 1165 O O . TRP A 1 147 ? -15.575 0.111 10.236 1.00 97.62 147 TRP A O 1
ATOM 1175 N N . ARG A 1 148 ? -15.525 -1.740 11.485 1.00 97.19 148 ARG A N 1
ATOM 1176 C CA . ARG A 1 148 ? -14.660 -1.139 12.504 1.00 97.19 148 ARG A CA 1
ATOM 1177 C C . ARG A 1 148 ? -13.299 -0.779 11.907 1.00 97.19 148 ARG A C 1
ATOM 1179 O O . ARG A 1 148 ? -12.615 -1.649 11.372 1.00 97.19 148 ARG A O 1
ATOM 1186 N N . ILE A 1 149 ? -12.867 0.461 12.117 1.00 97.38 149 ILE A N 1
ATOM 1187 C CA . ILE A 1 149 ? -11.527 0.951 11.775 1.00 97.38 149 ILE A CA 1
ATOM 1188 C C . ILE A 1 149 ? -10.689 1.032 13.058 1.00 97.38 149 ILE A C 1
ATOM 1190 O O . ILE A 1 149 ? -11.089 1.658 14.038 1.00 97.38 149 ILE A O 1
ATOM 1194 N N . GLU A 1 150 ? -9.526 0.380 13.079 1.00 95.50 150 GLU A N 1
ATOM 1195 C CA . GLU A 1 150 ? -8.590 0.427 14.212 1.00 95.50 150 GLU A CA 1
ATOM 1196 C C . GLU A 1 150 ? -7.837 1.764 14.269 1.00 95.50 150 GLU A C 1
ATOM 1198 O O . GLU A 1 150 ? -7.613 2.326 15.346 1.00 95.50 150 GLU A O 1
ATOM 1203 N N . GLY A 1 151 ? -7.451 2.273 13.100 1.00 94.50 151 GLY A N 1
ATOM 1204 C CA . GLY A 1 151 ? -6.750 3.537 12.943 1.00 94.50 151 GLY A CA 1
ATOM 1205 C C . GLY A 1 151 ? -6.103 3.685 11.570 1.00 94.50 151 GLY A C 1
ATOM 1206 O O . GLY A 1 151 ? -6.138 2.775 10.738 1.00 94.50 151 GLY A O 1
ATOM 1207 N N . GLY A 1 152 ? -5.507 4.856 11.363 1.00 94.75 152 GLY A N 1
ATOM 1208 C CA . GLY A 1 152 ? -4.613 5.136 10.244 1.00 94.75 152 GLY A CA 1
ATOM 1209 C C . GLY A 1 152 ? -3.158 5.244 10.691 1.00 94.75 152 GLY A C 1
ATOM 1210 O O . GLY A 1 152 ? -2.902 5.618 11.835 1.00 94.75 152 GLY A O 1
ATOM 1211 N N . TRP A 1 153 ? -2.220 4.971 9.790 1.00 93.25 153 TRP A N 1
ATOM 1212 C CA . TRP A 1 153 ? -0.782 5.145 9.978 1.00 93.25 153 TRP A CA 1
ATOM 1213 C C . TRP A 1 153 ? -0.208 5.916 8.804 1.00 93.25 153 TRP A C 1
ATOM 1215 O O . TRP A 1 153 ? -0.290 5.453 7.671 1.00 93.25 153 TRP A O 1
ATOM 1225 N N . GLY A 1 154 ? 0.365 7.079 9.086 1.00 87.56 154 GLY A N 1
ATOM 1226 C CA . GLY A 1 154 ? 1.026 7.917 8.092 1.00 87.56 154 GLY A CA 1
ATOM 1227 C C . GLY A 1 154 ? 2.408 8.342 8.554 1.00 87.56 154 GLY A C 1
ATOM 1228 O O . GLY A 1 154 ? 2.811 8.044 9.682 1.00 87.56 154 GLY A O 1
ATOM 1229 N N . ASP A 1 155 ? 3.128 9.030 7.680 1.00 78.06 155 ASP A N 1
ATOM 1230 C CA . ASP A 1 155 ? 4.479 9.495 7.966 1.00 78.06 155 ASP A CA 1
ATOM 1231 C C . ASP A 1 155 ? 4.555 10.371 9.229 1.00 78.06 155 ASP A C 1
ATOM 1233 O O . ASP A 1 155 ? 3.654 11.167 9.512 1.00 78.06 155 ASP A O 1
ATOM 1237 N N . MET A 1 156 ? 5.652 10.225 9.975 1.00 68.00 156 MET A N 1
ATOM 1238 C CA . MET A 1 156 ? 6.140 11.271 10.875 1.00 68.00 156 MET A CA 1
ATOM 1239 C C . MET A 1 156 ? 7.043 12.152 10.013 1.00 68.00 156 MET A C 1
ATOM 1241 O O . MET A 1 156 ? 8.125 11.697 9.644 1.00 68.00 156 MET A O 1
ATOM 1245 N N . ALA A 1 157 ? 6.662 13.393 9.697 1.00 49.94 157 ALA A N 1
ATOM 1246 C CA . ALA A 1 157 ? 7.680 14.294 9.161 1.00 49.94 157 ALA A CA 1
ATOM 1247 C C . ALA A 1 157 ? 8.734 14.498 10.243 1.00 49.94 157 ALA A C 1
ATOM 1249 O O . ALA A 1 157 ? 8.409 14.934 11.339 1.00 49.94 157 ALA A O 1
ATOM 1250 N N . GLY A 1 158 ? 9.974 14.154 9.923 1.00 42.53 158 GLY A N 1
ATOM 1251 C CA . GLY A 1 158 ? 11.153 14.488 10.718 1.00 42.53 158 GLY A CA 1
ATOM 1252 C C . GLY A 1 158 ? 12.406 14.606 9.854 1.00 42.53 158 GLY A C 1
ATOM 1253 O O . GLY A 1 158 ? 13.517 14.432 10.342 1.00 42.53 158 GLY A O 1
ATOM 1254 N N . GLU A 1 159 ? 12.247 14.830 8.543 1.00 39.00 159 GLU A N 1
ATOM 1255 C CA . GLU A 1 159 ? 13.373 14.891 7.598 1.00 39.00 159 GLU A CA 1
ATOM 1256 C C . GLU A 1 159 ? 13.296 16.075 6.625 1.00 39.00 159 GLU A C 1
ATOM 1258 O O . GLU A 1 159 ? 13.826 16.052 5.519 1.00 39.00 159 GLU A O 1
ATOM 1263 N N . GLN A 1 160 ? 12.717 17.180 7.073 1.00 37.75 160 GLN A N 1
ATOM 1264 C CA . GLN A 1 160 ? 13.419 18.445 6.894 1.00 37.75 160 GLN A CA 1
ATOM 1265 C C . GLN A 1 160 ? 13.719 18.906 8.308 1.00 37.75 160 GLN A C 1
ATOM 1267 O O . GLN A 1 160 ? 12.817 18.884 9.131 1.00 37.75 160 GLN A O 1
ATOM 1272 N N . GLY A 1 161 ? 14.960 19.261 8.636 1.00 41.88 161 GLY A N 1
ATOM 1273 C CA . GLY A 1 161 ? 15.349 19.710 9.983 1.00 41.88 161 GLY A CA 1
ATOM 1274 C C . GLY A 1 161 ? 14.696 21.029 10.433 1.00 41.88 161 GLY A C 1
ATOM 1275 O O . GLY A 1 161 ? 15.308 21.788 11.177 1.00 41.88 161 GLY A O 1
ATOM 1276 N N . SER A 1 162 ? 13.494 21.336 9.945 1.00 49.12 162 SER A N 1
ATOM 1277 C CA . SER A 1 162 ? 12.631 22.431 10.339 1.00 49.12 162 SER A CA 1
ATOM 1278 C C . SER A 1 162 ? 11.395 21.861 11.037 1.00 49.12 162 SER A C 1
ATOM 1280 O O . SER A 1 162 ? 10.708 20.983 10.519 1.00 49.12 162 SER A O 1
ATOM 1282 N N . SER A 1 163 ? 11.064 22.421 12.198 1.00 56.16 163 SER A N 1
ATOM 1283 C CA . SER A 1 163 ? 9.821 22.141 12.935 1.00 56.16 163 SER A CA 1
ATOM 1284 C C . SER A 1 163 ? 8.561 22.259 12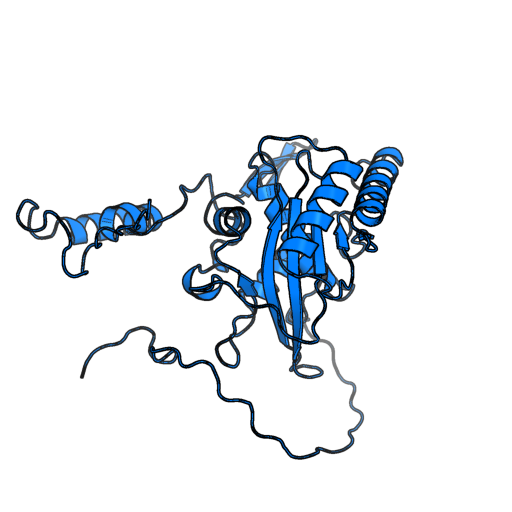.057 1.00 56.16 163 SER A C 1
ATOM 1286 O O . SER A 1 163 ? 7.561 21.598 12.302 1.00 56.16 163 SER A O 1
ATOM 1288 N N . LEU A 1 164 ? 8.635 23.052 10.983 1.00 57.88 164 LEU A N 1
ATOM 1289 C CA . LEU A 1 164 ? 7.538 23.327 10.056 1.00 57.88 164 LEU A CA 1
ATOM 1290 C C . LEU A 1 164 ? 7.062 22.092 9.276 1.00 57.88 164 LEU A C 1
ATOM 1292 O O . LEU A 1 164 ? 5.859 21.901 9.135 1.00 57.88 164 LEU A O 1
ATOM 1296 N N . ALA A 1 165 ? 7.968 21.239 8.784 1.00 57.62 165 ALA A N 1
ATOM 1297 C CA . ALA A 1 165 ? 7.558 20.044 8.040 1.00 57.62 165 ALA A CA 1
ATOM 1298 C C . ALA A 1 165 ? 6.867 19.022 8.960 1.00 57.62 165 ALA A C 1
ATOM 1300 O O . ALA A 1 165 ? 5.892 18.381 8.560 1.00 57.62 165 ALA A O 1
ATOM 1301 N N . GLU A 1 166 ? 7.345 18.902 10.205 1.00 59.88 166 GLU A N 1
ATOM 1302 C CA . GLU A 1 166 ? 6.730 18.062 11.244 1.00 59.88 166 GLU A CA 1
ATOM 1303 C C . GLU A 1 166 ? 5.297 18.527 11.536 1.00 59.88 166 GLU A C 1
ATOM 1305 O O . GLU A 1 166 ? 4.350 17.735 11.476 1.00 59.88 166 GLU A O 1
ATOM 1310 N N . GLU A 1 167 ? 5.127 19.835 11.748 1.00 63.28 167 GLU A N 1
ATOM 1311 C CA . GLU A 1 167 ? 3.832 20.476 11.981 1.00 63.28 167 GLU A CA 1
ATOM 1312 C C . GLU A 1 167 ? 2.866 20.310 10.796 1.00 63.28 167 GLU A C 1
ATOM 1314 O O . GLU A 1 167 ? 1.668 20.082 11.003 1.00 63.28 167 GLU A O 1
ATOM 1319 N N . GLU A 1 168 ? 3.356 20.381 9.554 1.00 72.06 168 GLU A N 1
ATOM 1320 C CA . GLU A 1 168 ? 2.544 20.204 8.345 1.00 72.06 168 GLU A CA 1
ATOM 1321 C C . GLU A 1 168 ? 2.005 18.776 8.206 1.00 72.06 168 GLU A C 1
ATOM 1323 O O . GLU A 1 168 ? 0.803 18.607 7.971 1.00 72.06 168 GLU A O 1
ATOM 1328 N N . ASN A 1 169 ? 2.835 17.744 8.402 1.00 72.44 169 ASN A N 1
ATOM 1329 C CA . ASN A 1 169 ? 2.368 16.358 8.275 1.00 72.44 169 ASN A CA 1
ATOM 1330 C C . ASN A 1 169 ? 1.489 15.933 9.452 1.00 72.44 169 ASN A C 1
ATOM 1332 O O . ASN A 1 169 ? 0.486 15.239 9.260 1.00 72.44 169 ASN A O 1
ATOM 1336 N N . GLU A 1 170 ? 1.802 16.366 10.677 1.00 76.19 170 GLU A N 1
ATOM 1337 C CA . GLU A 1 170 ? 0.896 16.165 11.811 1.00 76.19 170 GLU A CA 1
ATOM 1338 C C . GLU A 1 170 ? -0.451 16.853 11.565 1.00 76.19 170 GLU A C 1
ATOM 1340 O O . GLU A 1 170 ? -1.513 16.276 11.831 1.00 76.19 170 GLU A O 1
ATOM 1345 N N . THR A 1 171 ? -0.427 18.054 10.983 1.00 85.19 171 THR A N 1
ATOM 1346 C CA . THR A 1 171 ? -1.638 18.765 10.578 1.00 85.19 171 THR A CA 1
ATOM 1347 C C . THR A 1 171 ? -2.399 17.996 9.505 1.00 85.19 171 THR A C 1
ATOM 1349 O O . THR A 1 171 ? -3.609 17.817 9.652 1.00 85.19 171 THR A O 1
ATOM 1352 N N . TRP A 1 172 ? -1.733 17.485 8.470 1.00 89.00 172 TRP A N 1
ATOM 1353 C CA . TRP A 1 172 ? -2.374 16.691 7.423 1.00 89.00 172 TRP A CA 1
ATOM 1354 C C . TRP A 1 172 ? -3.021 15.424 7.991 1.00 89.00 172 TRP A C 1
ATOM 1356 O O . TRP A 1 172 ? -4.221 15.215 7.801 1.00 89.00 172 TRP A O 1
ATOM 1366 N N . ASN A 1 173 ? -2.276 14.639 8.778 1.00 88.19 173 ASN A N 1
ATOM 1367 C CA . ASN A 1 173 ? -2.761 13.423 9.436 1.00 88.19 173 ASN A CA 1
ATOM 1368 C C . ASN A 1 173 ? -3.988 13.713 10.312 1.00 88.19 173 ASN A C 1
ATOM 1370 O O . ASN A 1 173 ? -4.987 12.988 10.268 1.00 88.19 173 ASN A O 1
ATOM 1374 N N . ARG A 1 174 ? -3.949 14.810 11.078 1.00 89.44 174 ARG A N 1
ATOM 1375 C CA . ARG A 1 174 ? -5.072 15.257 11.907 1.00 89.44 174 ARG A CA 1
ATOM 1376 C C . ARG A 1 174 ? -6.291 15.628 11.064 1.00 89.44 174 ARG A C 1
ATOM 1378 O O . ARG A 1 174 ? -7.398 15.219 11.403 1.00 89.44 174 ARG A O 1
ATOM 1385 N N . LEU A 1 175 ? -6.112 16.394 9.989 1.00 92.00 175 LEU A N 1
ATOM 1386 C CA . LEU A 1 175 ? -7.204 16.852 9.124 1.00 92.00 175 LEU A CA 1
ATOM 1387 C C . LEU A 1 175 ? -7.858 15.703 8.350 1.00 92.00 175 LEU A C 1
ATOM 1389 O O . LEU A 1 175 ? -9.088 15.666 8.244 1.00 92.00 175 LEU A O 1
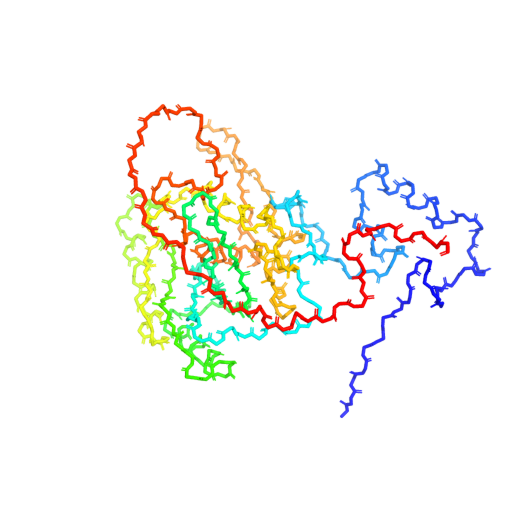ATOM 1393 N N . VAL A 1 176 ? -7.054 14.763 7.849 1.00 92.88 176 VAL A N 1
ATOM 1394 C CA . VAL A 1 176 ? -7.547 13.535 7.216 1.00 92.88 176 VAL A CA 1
ATOM 1395 C C . VAL A 1 176 ? -8.318 12.710 8.230 1.00 92.88 176 VAL A C 1
ATOM 1397 O O . VAL A 1 176 ? -9.470 12.392 7.970 1.00 92.88 176 VAL A O 1
ATOM 1400 N N . GLY A 1 177 ? -7.748 12.440 9.408 1.00 92.19 177 GLY A N 1
ATOM 1401 C CA . GLY A 1 177 ? -8.425 11.658 10.445 1.00 92.19 177 GLY A CA 1
ATOM 1402 C C . GLY A 1 177 ? -9.746 12.275 10.916 1.00 92.19 177 GLY A C 1
ATOM 1403 O O . GLY A 1 177 ? -10.743 11.570 11.055 1.00 92.19 177 GLY A O 1
ATOM 1404 N N . GLN A 1 178 ? -9.787 13.601 11.091 1.00 93.75 178 GLN A N 1
ATOM 1405 C CA . GLN A 1 178 ? -11.017 14.328 11.433 1.00 93.75 178 GLN A CA 1
ATOM 1406 C C . GLN A 1 178 ? -12.107 14.165 10.373 1.00 93.75 178 GLN A C 1
ATOM 1408 O O . GLN A 1 178 ? -13.265 13.970 10.723 1.00 93.75 178 GLN A O 1
ATOM 1413 N N . SER A 1 179 ? -11.739 14.264 9.096 1.00 94.50 179 SER A N 1
ATOM 1414 C CA . SER A 1 179 ? -12.707 14.210 7.993 1.00 94.50 179 SER A CA 1
ATOM 1415 C C . SER A 1 179 ? -13.108 12.769 7.663 1.00 94.50 179 SER A C 1
ATOM 1417 O O . SER A 1 179 ? -14.241 12.524 7.274 1.00 94.50 179 SER A O 1
ATOM 1419 N N . ALA A 1 180 ? -12.195 11.814 7.860 1.00 93.88 180 ALA A N 1
ATOM 1420 C CA . ALA A 1 180 ? -12.412 10.400 7.577 1.00 93.88 180 ALA A CA 1
ATOM 1421 C C . ALA A 1 180 ? -13.080 9.630 8.737 1.00 93.88 180 ALA A C 1
ATOM 1423 O O . ALA A 1 180 ? -13.461 8.475 8.573 1.00 93.88 180 ALA A O 1
ATOM 1424 N N . GLY A 1 181 ? -13.206 10.244 9.920 1.00 94.00 181 GLY A N 1
ATOM 1425 C CA . GLY A 1 181 ? -13.900 9.660 11.072 1.00 94.00 181 GLY A CA 1
ATOM 1426 C C . GLY A 1 181 ? -13.080 8.661 11.898 1.00 94.00 181 GLY A C 1
ATOM 1427 O O . GLY A 1 181 ? -13.652 7.896 12.672 1.00 94.00 181 GLY A O 1
ATOM 1428 N N . PHE A 1 182 ? -11.748 8.655 11.782 1.00 94.75 182 PHE A N 1
ATOM 1429 C CA . PHE A 1 182 ? -10.877 7.774 12.571 1.00 94.75 182 PHE A CA 1
ATOM 1430 C C . PHE A 1 182 ? -9.557 8.445 12.961 1.00 94.75 182 PHE A C 1
ATOM 1432 O O . PHE A 1 182 ? -9.101 9.418 12.363 1.00 94.75 182 PHE A O 1
ATOM 1439 N N . ARG A 1 183 ? -8.889 7.910 13.988 1.00 93.12 183 ARG A N 1
ATOM 1440 C CA . ARG A 1 183 ? -7.605 8.452 14.446 1.00 93.12 183 ARG A CA 1
ATOM 1441 C C . ARG A 1 183 ? -6.467 8.012 13.526 1.00 93.12 183 ARG A C 1
ATOM 1443 O O . ARG A 1 183 ? -6.172 6.821 13.441 1.00 93.12 183 ARG A O 1
ATOM 1450 N N . VAL A 1 184 ? -5.765 8.978 12.940 1.00 91.81 184 VAL A N 1
ATOM 1451 C CA . VAL A 1 184 ? -4.470 8.754 12.285 1.00 91.81 184 VAL A CA 1
ATOM 1452 C C . VAL A 1 184 ? -3.362 8.865 13.330 1.00 91.81 184 VAL A C 1
ATOM 1454 O O . VAL A 1 184 ? -3.300 9.827 14.097 1.00 91.81 184 VAL A O 1
ATOM 1457 N N . ARG A 1 185 ? -2.517 7.840 13.407 1.00 88.25 185 ARG A N 1
ATOM 1458 C CA . ARG A 1 185 ? -1.347 7.763 14.276 1.00 88.25 185 ARG A CA 1
ATOM 1459 C C . ARG A 1 185 ? -0.114 7.996 13.413 1.00 88.25 185 ARG A C 1
ATOM 1461 O O . ARG A 1 185 ? 0.021 7.343 12.381 1.00 88.25 185 ARG A O 1
ATOM 1468 N N . PRO A 1 186 ? 0.794 8.882 13.816 1.00 82.12 186 PRO A N 1
ATOM 1469 C CA . PRO A 1 186 ? 1.991 9.077 13.031 1.00 82.12 186 PRO A CA 1
ATOM 1470 C C . PRO A 1 186 ? 2.975 7.923 13.310 1.00 82.12 186 PRO A C 1
ATOM 1472 O O . PRO A 1 186 ? 3.027 7.379 14.424 1.00 82.12 186 PRO A O 1
ATOM 1475 N N . GLN A 1 187 ? 3.699 7.482 12.282 1.00 78.56 187 GLN A N 1
ATOM 1476 C CA . GLN A 1 187 ? 4.557 6.302 12.338 1.00 78.56 187 GLN A CA 1
ATOM 1477 C C . GLN A 1 187 ? 5.887 6.604 13.040 1.00 78.56 187 GLN A C 1
ATOM 1479 O O . GLN A 1 187 ? 6.844 7.074 12.435 1.00 78.56 187 GLN A O 1
ATOM 1484 N N . LYS A 1 188 ? 5.950 6.309 14.341 1.00 71.44 188 LYS A N 1
ATOM 1485 C CA . LYS A 1 188 ? 7.141 6.551 15.178 1.00 71.44 188 LYS A CA 1
ATOM 1486 C C . LYS A 1 188 ? 8.202 5.454 15.064 1.00 71.44 188 LYS A C 1
ATOM 1488 O O . LYS A 1 188 ? 9.348 5.667 15.458 1.00 71.44 188 LYS A O 1
ATOM 1493 N N . ILE A 1 189 ? 7.841 4.271 14.563 1.00 68.38 189 ILE A N 1
ATOM 1494 C CA . ILE A 1 189 ? 8.773 3.148 14.421 1.00 68.38 189 ILE A CA 1
ATOM 1495 C C . ILE A 1 189 ? 9.663 3.407 13.207 1.00 68.38 189 ILE A C 1
ATOM 1497 O O . ILE A 1 189 ? 9.178 3.737 12.135 1.00 68.38 189 ILE A O 1
ATOM 1501 N N . GLY A 1 190 ? 10.979 3.258 13.370 1.00 59.50 190 GLY A N 1
ATOM 1502 C CA . GLY A 1 190 ? 11.936 3.436 12.273 1.00 59.50 190 GLY A CA 1
ATOM 1503 C C . GLY A 1 190 ? 12.298 4.890 11.942 1.00 59.50 190 GLY A C 1
ATOM 1504 O O . GLY A 1 190 ? 13.294 5.084 11.238 1.00 59.50 190 GLY A O 1
ATOM 1505 N N . ALA A 1 191 ? 11.599 5.882 12.516 1.00 68.62 191 ALA A N 1
ATOM 1506 C CA . ALA A 1 191 ? 11.688 7.299 12.133 1.00 68.62 191 ALA A CA 1
ATOM 1507 C C . ALA A 1 191 ? 11.518 7.457 10.606 1.00 68.62 191 ALA A C 1
ATOM 1509 O O . ALA A 1 191 ? 10.776 6.681 10.007 1.00 68.62 191 ALA A O 1
ATOM 1510 N N . ASN A 1 192 ? 12.236 8.378 9.948 1.00 66.75 192 ASN A N 1
ATOM 1511 C CA . ASN A 1 192 ? 12.126 8.523 8.489 1.00 66.75 192 ASN A CA 1
ATOM 1512 C C . ASN A 1 192 ? 12.939 7.498 7.673 1.00 66.75 192 ASN A C 1
ATOM 1514 O O . ASN A 1 192 ? 13.017 7.555 6.443 1.00 66.75 192 ASN A O 1
ATOM 1518 N N . ARG A 1 193 ? 13.580 6.522 8.327 1.00 76.31 193 ARG A N 1
ATOM 1519 C CA . ARG A 1 193 ? 14.431 5.573 7.605 1.00 76.31 193 ARG A CA 1
ATOM 1520 C C . ARG A 1 193 ? 13.572 4.721 6.674 1.00 76.31 193 ARG A C 1
ATOM 1522 O O . ARG A 1 193 ? 12.603 4.087 7.082 1.00 76.31 193 ARG A O 1
ATOM 1529 N N . ILE A 1 194 ? 13.981 4.657 5.411 1.00 84.75 194 ILE A N 1
ATOM 1530 C CA . ILE A 1 194 ? 13.328 3.806 4.413 1.00 84.75 194 ILE A CA 1
ATOM 1531 C C . ILE A 1 194 ? 13.537 2.313 4.707 1.00 84.75 194 ILE A C 1
ATOM 1533 O O . ILE A 1 194 ? 12.653 1.508 4.447 1.00 84.75 194 ILE A O 1
ATOM 1537 N N . GLN A 1 195 ? 14.669 1.924 5.306 1.00 87.19 195 GLN A N 1
ATOM 1538 C CA . GLN A 1 195 ? 14.996 0.505 5.479 1.00 87.19 195 GLN A CA 1
ATOM 1539 C C . GLN A 1 195 ? 13.967 -0.259 6.336 1.00 87.19 195 GLN A C 1
ATOM 1541 O O . GLN A 1 195 ? 13.465 -1.260 5.839 1.00 87.19 195 GLN A O 1
ATOM 1546 N N . PRO A 1 196 ? 13.567 0.195 7.545 1.00 88.81 196 PRO A N 1
ATOM 1547 C CA . PRO A 1 196 ? 12.536 -0.497 8.330 1.00 88.81 196 PRO A CA 1
ATOM 1548 C C . PRO A 1 196 ? 11.205 -0.656 7.588 1.00 88.81 196 PRO A C 1
ATOM 1550 O O . PRO A 1 196 ? 10.540 -1.679 7.723 1.00 88.81 196 PRO A O 1
ATOM 1553 N N . ARG A 1 197 ? 10.834 0.338 6.771 1.00 90.31 197 ARG A N 1
ATOM 1554 C CA . ARG A 1 197 ? 9.638 0.290 5.925 1.00 90.31 197 ARG A CA 1
ATOM 1555 C C . ARG A 1 197 ? 9.735 -0.801 4.861 1.00 90.31 197 ARG A C 1
ATOM 1557 O O . ARG A 1 197 ? 8.804 -1.586 4.707 1.00 90.31 197 ARG A O 1
ATOM 1564 N N . LEU A 1 198 ? 10.867 -0.885 4.164 1.00 93.06 198 LEU A N 1
ATOM 1565 C CA . LEU A 1 198 ? 11.097 -1.931 3.168 1.00 93.06 198 LEU A CA 1
ATOM 1566 C C . LEU A 1 198 ? 11.160 -3.321 3.808 1.00 93.06 198 LEU A C 1
ATOM 1568 O O . LEU A 1 198 ? 10.579 -4.254 3.262 1.00 93.06 198 LEU A O 1
ATOM 1572 N N . GLU A 1 199 ? 11.804 -3.460 4.970 1.00 91.94 199 GLU A N 1
ATOM 1573 C CA . GLU A 1 199 ? 11.863 -4.734 5.700 1.00 91.94 199 GLU A CA 1
ATOM 1574 C C . GLU A 1 199 ? 10.483 -5.198 6.176 1.00 91.94 199 GLU A C 1
ATOM 1576 O O . GLU A 1 199 ? 10.190 -6.389 6.120 1.00 91.94 199 GLU A O 1
ATOM 1581 N N . ALA A 1 200 ? 9.598 -4.280 6.579 1.00 92.31 200 ALA A N 1
ATOM 1582 C CA . ALA A 1 200 ? 8.223 -4.628 6.936 1.00 92.31 200 ALA A CA 1
ATOM 1583 C C . ALA A 1 200 ? 7.464 -5.254 5.753 1.00 92.31 200 ALA A C 1
ATOM 1585 O O . ALA A 1 200 ? 6.751 -6.243 5.925 1.00 92.31 200 ALA A O 1
ATOM 1586 N N . VAL A 1 201 ? 7.650 -4.707 4.548 1.00 96.06 201 VAL A N 1
ATOM 1587 C CA . VAL A 1 201 ? 7.034 -5.240 3.325 1.00 96.06 201 VAL A CA 1
ATOM 1588 C C . VAL A 1 201 ? 7.674 -6.564 2.910 1.00 96.06 201 VAL A C 1
ATOM 1590 O O . VAL A 1 201 ? 6.953 -7.508 2.594 1.00 96.06 201 VAL A O 1
ATOM 1593 N N . ARG A 1 202 ? 9.010 -6.672 2.954 1.00 95.38 202 ARG A N 1
ATOM 1594 C CA . ARG A 1 202 ? 9.719 -7.931 2.662 1.00 95.38 202 ARG A CA 1
ATOM 1595 C C . ARG A 1 202 ? 9.264 -9.049 3.585 1.00 95.38 202 ARG A C 1
ATOM 1597 O O . ARG A 1 202 ? 8.914 -10.112 3.095 1.00 95.38 202 ARG A O 1
ATOM 1604 N N . ALA A 1 203 ? 9.162 -8.782 4.885 1.00 92.12 203 ALA A N 1
ATOM 1605 C CA . ALA A 1 203 ? 8.698 -9.767 5.852 1.00 92.12 203 ALA A CA 1
ATOM 1606 C C . ALA A 1 203 ? 7.279 -10.275 5.551 1.00 92.12 203 ALA A C 1
ATOM 1608 O O . ALA A 1 203 ? 7.008 -11.455 5.743 1.00 92.12 203 ALA A O 1
ATOM 1609 N N . ALA A 1 204 ? 6.382 -9.414 5.058 1.00 94.31 204 ALA A N 1
ATOM 1610 C CA . ALA A 1 204 ? 5.040 -9.829 4.653 1.00 94.31 204 ALA A CA 1
ATOM 1611 C C . ALA A 1 204 ? 5.046 -10.678 3.365 1.00 94.31 204 ALA A C 1
ATOM 1613 O O . ALA A 1 204 ? 4.269 -11.622 3.255 1.00 94.31 204 ALA A O 1
ATOM 1614 N N . LEU A 1 205 ? 5.918 -10.362 2.403 1.00 95.56 205 LEU A N 1
ATOM 1615 C CA . LEU A 1 205 ? 6.053 -11.100 1.138 1.00 95.56 205 LEU A CA 1
ATOM 1616 C C . LEU A 1 205 ? 6.770 -12.449 1.301 1.00 95.56 205 LEU A C 1
ATOM 1618 O O . LEU A 1 205 ? 6.415 -13.425 0.653 1.00 95.56 205 LEU A O 1
ATOM 1622 N N . GLU A 1 206 ? 7.792 -12.506 2.151 1.00 93.25 206 GLU A N 1
ATOM 1623 C CA . GLU A 1 206 ? 8.607 -13.705 2.382 1.00 93.25 206 GLU A CA 1
ATOM 1624 C C . GLU A 1 206 ? 7.999 -14.634 3.447 1.00 93.25 206 GLU A C 1
ATOM 1626 O O . GLU A 1 206 ? 8.466 -15.762 3.624 1.00 93.25 206 GLU A O 1
ATOM 1631 N N . ALA A 1 207 ? 6.965 -14.182 4.165 1.00 89.06 207 ALA A N 1
ATOM 1632 C CA . ALA A 1 207 ? 6.330 -14.967 5.213 1.00 89.06 207 ALA A CA 1
ATOM 1633 C C . ALA A 1 207 ? 5.779 -16.304 4.663 1.00 89.06 207 ALA A C 1
ATOM 1635 O O . ALA A 1 207 ? 5.088 -16.318 3.635 1.00 89.06 207 ALA A O 1
ATOM 1636 N N . PRO A 1 208 ? 6.058 -17.438 5.342 1.00 84.88 208 PRO A N 1
ATOM 1637 C CA . PRO A 1 208 ? 5.658 -18.756 4.869 1.00 84.88 208 PRO A CA 1
ATOM 1638 C C . PRO A 1 208 ? 4.152 -18.871 4.642 1.00 84.88 208 PRO A C 1
ATOM 1640 O O . PRO A 1 208 ? 3.343 -18.425 5.455 1.00 84.88 208 PRO A O 1
ATOM 1643 N N . THR A 1 209 ? 3.770 -19.550 3.561 1.00 85.38 209 THR A N 1
ATOM 1644 C CA . THR A 1 209 ? 2.360 -19.851 3.301 1.00 85.38 209 THR A CA 1
ATOM 1645 C C . THR A 1 209 ? 1.854 -20.892 4.299 1.00 85.38 209 THR A C 1
ATOM 1647 O O . THR A 1 209 ? 2.409 -21.988 4.394 1.00 85.38 209 THR A O 1
ATOM 1650 N N . ARG A 1 210 ? 0.783 -20.569 5.033 1.00 80.31 210 ARG A N 1
ATOM 1651 C CA . ARG A 1 210 ? 0.123 -21.474 5.989 1.00 80.31 210 ARG A CA 1
ATOM 1652 C C . ARG A 1 210 ? -1.355 -21.597 5.662 1.00 80.31 210 ARG A C 1
ATOM 1654 O O . ARG A 1 210 ? -2.022 -20.603 5.408 1.00 80.31 210 ARG A O 1
ATOM 1661 N N . GLY A 1 211 ? -1.863 -22.830 5.614 1.00 76.38 211 GLY A N 1
ATOM 1662 C CA . GLY A 1 211 ? -3.268 -23.085 5.267 1.00 76.38 211 GLY A CA 1
ATOM 1663 C C . GLY A 1 211 ? -3.676 -22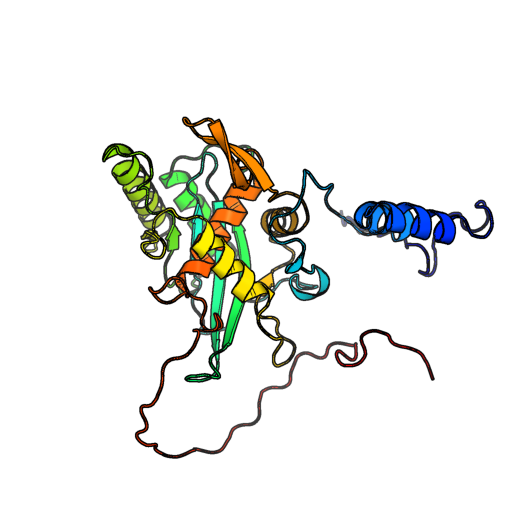.545 3.888 1.00 76.38 211 GLY A C 1
ATOM 1664 O O . GLY A 1 211 ? -4.825 -22.163 3.704 1.00 76.38 211 GLY A O 1
ATOM 1665 N N . GLY A 1 212 ? -2.730 -22.453 2.944 1.00 80.12 212 GLY A N 1
ATOM 1666 C CA . GLY A 1 212 ? -2.952 -21.854 1.622 1.00 80.12 212 GLY A CA 1
ATOM 1667 C C . GLY A 1 212 ? -2.974 -20.320 1.606 1.00 80.12 212 GLY A C 1
ATOM 1668 O O . GLY A 1 212 ? -3.224 -19.734 0.557 1.00 80.12 212 GLY A O 1
ATOM 1669 N N . LEU A 1 213 ? -2.702 -19.659 2.737 1.00 82.06 213 LEU A N 1
ATOM 1670 C CA . LEU A 1 213 ? -2.650 -18.203 2.840 1.00 82.06 213 LEU A CA 1
ATOM 1671 C C . LEU A 1 213 ? -1.195 -17.709 2.870 1.00 82.06 213 LEU A C 1
ATOM 1673 O O . LEU A 1 213 ? -0.450 -18.086 3.782 1.00 82.06 213 LEU A O 1
ATOM 1677 N N . PRO A 1 214 ? -0.773 -16.866 1.910 1.00 92.25 214 PRO A N 1
ATOM 1678 C CA . PRO A 1 214 ? 0.526 -16.203 1.975 1.00 92.25 214 PRO A CA 1
ATOM 1679 C C . PRO A 1 214 ? 0.565 -15.178 3.121 1.00 92.25 214 PRO A C 1
ATOM 1681 O O . PRO A 1 214 ? -0.470 -14.794 3.679 1.00 92.25 214 PRO A O 1
ATOM 1684 N N . GLY A 1 215 ? 1.762 -14.699 3.465 1.00 92.94 215 GLY A N 1
ATOM 1685 C CA . GLY A 1 215 ? 1.920 -13.605 4.429 1.00 92.94 215 GLY A CA 1
ATOM 1686 C C . GLY A 1 215 ? 1.316 -12.277 3.962 1.00 92.94 215 GLY A C 1
ATOM 1687 O O . GLY A 1 215 ? 0.883 -11.474 4.788 1.00 92.94 215 GLY A O 1
ATOM 1688 N N . LEU A 1 216 ? 1.213 -12.070 2.646 1.00 96.94 216 LEU A N 1
ATOM 1689 C CA . LEU A 1 216 ? 0.527 -10.941 2.028 1.00 96.94 216 LEU A CA 1
ATOM 1690 C C . LEU A 1 216 ? -0.407 -11.419 0.915 1.00 96.94 216 LEU A C 1
ATOM 1692 O O . LEU A 1 216 ? 0.035 -12.044 -0.045 1.00 96.94 216 LEU A O 1
ATOM 1696 N N . LEU A 1 217 ? -1.682 -11.049 1.007 1.00 97.56 217 LEU A N 1
ATOM 1697 C CA . LEU A 1 217 ? -2.672 -11.241 -0.047 1.00 97.56 217 LEU A CA 1
ATOM 1698 C C . LEU A 1 217 ? -3.275 -9.893 -0.453 1.00 97.56 217 LEU A C 1
ATOM 1700 O O . LEU A 1 217 ? -3.743 -9.140 0.400 1.00 97.56 217 LEU A O 1
ATOM 1704 N N . ILE A 1 218 ? -3.283 -9.595 -1.749 1.00 98.56 218 ILE A N 1
ATOM 1705 C CA . ILE A 1 218 ? -3.727 -8.321 -2.316 1.00 98.56 218 ILE A CA 1
ATOM 1706 C C . ILE A 1 218 ? 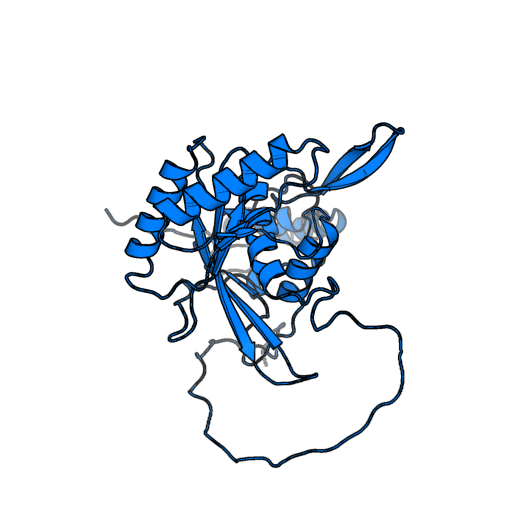-4.974 -8.538 -3.172 1.00 98.56 218 ILE A C 1
ATOM 1708 O O . ILE A 1 218 ? -4.995 -9.402 -4.052 1.00 98.56 218 ILE A O 1
ATOM 1712 N N . ASP A 1 219 ? -6.000 -7.724 -2.933 1.00 98.44 219 ASP A N 1
ATOM 1713 C CA . ASP A 1 219 ? -7.181 -7.635 -3.785 1.00 98.44 219 ASP A CA 1
ATOM 1714 C C . ASP A 1 219 ? -6.802 -7.202 -5.216 1.00 98.44 219 ASP A C 1
ATOM 1716 O O . ASP A 1 219 ? -6.091 -6.205 -5.386 1.00 98.44 219 ASP A O 1
ATOM 1720 N N . PRO A 1 220 ? -7.287 -7.884 -6.272 1.00 97.50 220 PRO A N 1
ATOM 1721 C CA . PRO A 1 220 ? -6.950 -7.544 -7.658 1.00 97.50 220 PRO A CA 1
ATOM 1722 C C . PRO A 1 220 ? -7.405 -6.134 -8.086 1.00 97.50 220 PRO A C 1
ATOM 1724 O O . PRO A 1 220 ? -6.955 -5.625 -9.117 1.00 97.50 220 PRO A O 1
ATOM 1727 N N . GLY A 1 221 ? -8.286 -5.486 -7.319 1.00 96.31 221 GLY A N 1
ATOM 1728 C CA . GLY A 1 221 ? -8.697 -4.097 -7.486 1.00 96.31 221 GLY A CA 1
ATOM 1729 C C . GLY A 1 221 ? -7.646 -3.063 -7.067 1.00 96.31 221 GLY A C 1
ATOM 1730 O O . GLY A 1 221 ? -7.757 -1.919 -7.507 1.00 96.31 221 GLY A O 1
ATOM 1731 N N . ALA A 1 222 ? -6.619 -3.441 -6.294 1.00 97.62 222 ALA A N 1
ATOM 1732 C CA . ALA A 1 222 ? -5.518 -2.564 -5.881 1.00 97.62 222 ALA A CA 1
ATOM 1733 C C . ALA A 1 222 ? -4.459 -2.413 -6.996 1.00 97.62 222 ALA A C 1
ATOM 1735 O O . ALA A 1 222 ? -3.320 -2.876 -6.900 1.00 97.62 222 ALA A O 1
ATOM 1736 N N . LYS A 1 223 ? -4.877 -1.826 -8.121 1.00 96.25 223 LYS A N 1
ATOM 1737 C CA . LYS A 1 223 ? -4.121 -1.777 -9.380 1.00 96.25 223 LYS A CA 1
ATOM 1738 C C . LYS A 1 223 ? -2.816 -0.986 -9.275 1.00 96.25 223 LYS A C 1
ATOM 1740 O O . LYS A 1 223 ? -1.826 -1.412 -9.865 1.00 96.25 223 LYS A O 1
ATOM 1745 N N . PHE A 1 224 ? -2.797 0.141 -8.565 1.00 96.94 224 PHE A N 1
ATOM 1746 C CA . PHE A 1 224 ? -1.594 0.954 -8.376 1.00 96.94 224 PHE A CA 1
ATOM 1747 C C . PHE A 1 224 ? -0.584 0.242 -7.485 1.00 96.94 224 PHE A C 1
ATOM 1749 O O . PHE A 1 224 ? 0.600 0.234 -7.814 1.00 96.94 224 PHE A O 1
ATOM 1756 N N . LEU A 1 225 ? -1.038 -0.402 -6.409 1.00 98.06 225 LEU A N 1
ATOM 1757 C CA . LEU A 1 225 ? -0.175 -1.190 -5.538 1.00 98.06 225 LEU A CA 1
ATOM 1758 C C . LEU A 1 225 ? 0.450 -2.366 -6.299 1.00 98.06 225 LEU A C 1
ATOM 1760 O O . LEU A 1 225 ? 1.664 -2.558 -6.256 1.00 98.06 225 LEU A O 1
ATOM 1764 N N . ILE A 1 226 ? -0.359 -3.111 -7.060 1.00 98.00 226 ILE A N 1
ATOM 1765 C CA . ILE A 1 226 ? 0.119 -4.216 -7.905 1.00 98.00 226 ILE A CA 1
ATOM 1766 C C . ILE A 1 226 ? 1.126 -3.706 -8.945 1.00 98.00 226 ILE A C 1
ATOM 1768 O O . ILE A 1 226 ? 2.195 -4.294 -9.111 1.00 98.00 226 ILE A O 1
ATOM 1772 N N . ALA A 1 227 ? 0.835 -2.587 -9.613 1.00 95.75 227 ALA A N 1
ATOM 1773 C CA . ALA A 1 227 ? 1.757 -1.988 -10.574 1.00 95.75 227 ALA A CA 1
ATOM 1774 C C . ALA A 1 227 ? 3.062 -1.509 -9.918 1.00 95.75 227 ALA A C 1
ATOM 1776 O O . ALA A 1 227 ? 4.138 -1.656 -10.507 1.00 95.75 227 ALA A O 1
ATOM 1777 N N . GLY A 1 228 ? 2.976 -0.982 -8.694 1.00 96.19 228 GLY A N 1
ATOM 1778 C CA . GLY A 1 228 ? 4.113 -0.630 -7.852 1.00 96.19 228 GLY A CA 1
ATOM 1779 C C . GLY A 1 228 ? 5.031 -1.828 -7.628 1.00 96.19 228 GLY A C 1
ATOM 1780 O O . GLY A 1 228 ? 6.206 -1.764 -7.988 1.00 96.19 228 GLY A O 1
ATOM 1781 N N . PHE A 1 229 ? 4.483 -2.941 -7.138 1.00 97.06 229 PHE A N 1
ATOM 1782 C CA . PHE A 1 229 ? 5.237 -4.176 -6.922 1.00 97.06 229 PHE A CA 1
ATOM 1783 C C . PHE A 1 229 ? 5.851 -4.759 -8.204 1.00 97.06 229 PHE A C 1
ATOM 1785 O O . PHE A 1 229 ? 7.005 -5.185 -8.190 1.00 97.06 229 PHE A O 1
ATOM 1792 N N . GLU A 1 230 ? 5.109 -4.783 -9.315 1.00 92.75 230 GLU A N 1
ATOM 1793 C CA . GLU A 1 230 ? 5.567 -5.447 -10.542 1.00 92.75 230 GLU A CA 1
ATOM 1794 C C . GLU A 1 230 ? 6.623 -4.653 -11.320 1.00 92.75 230 GLU A C 1
ATOM 1796 O O . GLU A 1 230 ? 7.494 -5.250 -11.961 1.00 92.75 230 GLU A O 1
ATOM 1801 N N . ALA A 1 231 ? 6.520 -3.319 -11.338 1.00 88.31 231 ALA A N 1
ATOM 1802 C CA . ALA A 1 231 ? 7.221 -2.535 -12.357 1.00 88.31 231 ALA A CA 1
ATOM 1803 C C . ALA A 1 231 ? 7.453 -1.050 -12.054 1.00 88.31 231 ALA A C 1
ATOM 1805 O O . ALA A 1 231 ? 8.258 -0.432 -12.758 1.00 88.31 231 ALA A O 1
ATOM 1806 N N . ARG A 1 232 ? 6.714 -0.451 -11.111 1.00 92.62 232 ARG A N 1
ATOM 1807 C CA . ARG A 1 232 ? 6.610 1.016 -10.987 1.00 92.62 232 ARG A CA 1
ATOM 1808 C C . ARG A 1 232 ? 7.106 1.582 -9.662 1.00 92.62 232 ARG A C 1
ATOM 1810 O O . ARG A 1 232 ? 7.280 2.788 -9.562 1.00 92.62 232 ARG A O 1
ATOM 1817 N N . TYR A 1 233 ? 7.406 0.740 -8.679 1.00 95.12 233 TYR A N 1
ATOM 1818 C CA . TYR A 1 233 ? 8.197 1.123 -7.513 1.00 95.12 233 TYR A CA 1
ATOM 1819 C C . TYR A 1 233 ? 9.614 0.617 -7.701 1.00 95.12 233 TYR A C 1
ATOM 1821 O O . TYR A 1 233 ? 9.923 -0.542 -7.422 1.00 95.12 233 TYR A O 1
ATOM 1829 N N . VAL A 1 234 ? 10.449 1.477 -8.271 1.00 93.25 234 VAL A N 1
ATOM 1830 C CA . VAL A 1 234 ? 11.768 1.110 -8.785 1.00 93.25 234 VAL A CA 1
ATOM 1831 C C . VAL A 1 234 ? 12.860 1.876 -8.067 1.00 93.25 234 VAL A C 1
ATOM 1833 O O . VAL A 1 234 ? 12.631 2.951 -7.518 1.00 93.25 234 VAL A O 1
ATOM 1836 N N . TRP A 1 235 ? 14.057 1.312 -8.062 1.00 91.69 235 TRP A N 1
ATOM 1837 C CA . TRP A 1 235 ? 15.226 1.990 -7.530 1.00 91.69 235 TRP A CA 1
ATOM 1838 C C . TRP A 1 235 ? 15.721 3.105 -8.459 1.00 91.69 235 TRP A C 1
ATOM 1840 O O . TRP A 1 235 ? 15.766 2.932 -9.674 1.00 91.69 235 TRP A O 1
ATOM 1850 N N . THR A 1 236 ? 16.183 4.204 -7.868 1.00 90.88 236 THR A N 1
ATOM 1851 C CA . THR A 1 236 ? 16.977 5.260 -8.506 1.00 90.88 236 THR A CA 1
ATOM 1852 C C . THR A 1 236 ? 18.244 5.522 -7.687 1.00 90.88 236 THR A C 1
ATOM 1854 O O . THR A 1 236 ? 18.335 5.149 -6.514 1.00 90.88 236 THR A O 1
ATOM 1857 N N . GLU A 1 237 ? 19.239 6.151 -8.309 1.00 87.38 237 GLU A N 1
ATOM 1858 C CA . GLU A 1 237 ? 20.392 6.711 -7.605 1.00 87.38 237 GLU A CA 1
ATOM 1859 C C . GLU A 1 237 ? 20.115 8.177 -7.270 1.00 87.38 237 GLU A C 1
ATOM 1861 O O . GLU A 1 237 ? 19.718 8.956 -8.139 1.00 87.38 237 GLU A O 1
ATOM 1866 N N . GLU A 1 238 ? 20.349 8.553 -6.019 1.00 83.25 238 GLU A N 1
ATOM 1867 C CA . GLU A 1 238 ? 20.462 9.944 -5.596 1.00 83.25 238 GLU A CA 1
ATOM 1868 C C . GLU A 1 238 ? 21.899 10.222 -5.174 1.00 83.25 238 GLU A C 1
ATOM 1870 O O . GLU A 1 238 ? 22.563 9.370 -4.583 1.00 83.25 238 GLU A O 1
ATOM 1875 N N . VAL A 1 239 ? 22.384 11.417 -5.497 1.00 81.75 239 VAL A N 1
ATOM 1876 C CA . VAL A 1 239 ? 23.710 11.887 -5.094 1.00 81.75 239 VAL A CA 1
ATOM 1877 C C . VAL A 1 239 ? 23.514 12.818 -3.906 1.00 81.75 239 VAL A C 1
ATOM 1879 O O . VAL A 1 239 ? 22.789 13.807 -4.016 1.00 81.75 239 VAL A O 1
ATOM 1882 N N . ASN A 1 240 ? 24.112 12.490 -2.761 1.00 77.75 240 ASN A N 1
ATOM 1883 C CA . ASN A 1 240 ? 24.058 13.357 -1.587 1.00 77.75 240 ASN A CA 1
ATOM 1884 C C . ASN A 1 240 ? 24.919 14.624 -1.800 1.00 77.75 240 ASN A C 1
ATOM 1886 O O . ASN A 1 240 ? 25.689 14.725 -2.755 1.00 77.75 240 ASN A O 1
ATOM 1890 N N . ALA A 1 241 ? 24.826 15.593 -0.884 1.00 73.75 241 ALA A N 1
ATOM 1891 C CA . ALA A 1 241 ? 25.624 16.826 -0.947 1.00 73.75 241 ALA A CA 1
ATOM 1892 C C . ALA A 1 241 ? 27.152 16.584 -0.915 1.00 73.75 241 ALA A C 1
ATOM 1894 O O . ALA A 1 241 ? 27.920 17.458 -1.308 1.00 73.75 241 ALA A O 1
ATOM 1895 N N . SER A 1 242 ? 27.585 15.402 -0.468 1.00 77.62 242 SER A N 1
ATOM 1896 C CA . SER A 1 242 ? 28.984 14.964 -0.404 1.00 77.62 242 SER A CA 1
ATOM 1897 C C . SER A 1 242 ? 29.458 14.234 -1.671 1.00 77.62 242 SER A C 1
ATOM 1899 O O . SER A 1 242 ? 30.633 13.895 -1.763 1.00 77.62 242 SER A O 1
ATOM 1901 N N . GLY A 1 243 ? 28.581 14.017 -2.658 1.00 77.81 243 GLY A N 1
ATOM 1902 C CA . GLY A 1 243 ? 28.894 13.297 -3.895 1.00 77.81 243 GLY A CA 1
ATOM 1903 C C . GLY A 1 243 ? 28.703 11.777 -3.825 1.00 77.81 243 GLY A C 1
ATOM 1904 O O . GLY A 1 243 ? 28.870 11.104 -4.844 1.00 77.81 243 GLY A O 1
ATOM 1905 N N . ASP A 1 244 ? 28.312 11.221 -2.674 1.00 78.62 244 ASP A N 1
ATOM 1906 C CA . ASP A 1 244 ? 28.046 9.791 -2.540 1.00 78.62 244 ASP A CA 1
ATOM 1907 C C . ASP A 1 244 ? 26.714 9.424 -3.181 1.00 78.62 244 ASP A C 1
ATOM 1909 O O . ASP A 1 244 ? 25.678 10.065 -2.972 1.00 78.62 244 ASP A O 1
ATOM 1913 N N . LYS A 1 245 ? 26.735 8.318 -3.918 1.00 82.44 245 LYS A N 1
ATOM 1914 C CA . LYS A 1 245 ? 25.546 7.726 -4.515 1.00 82.44 245 LYS A CA 1
ATOM 1915 C C . LYS A 1 245 ? 24.840 6.829 -3.509 1.00 82.44 245 LYS A C 1
ATOM 1917 O O . LYS A 1 245 ? 25.426 5.877 -2.995 1.00 82.44 245 LYS A O 1
ATOM 1922 N N . ARG A 1 246 ? 23.552 7.075 -3.291 1.00 84.06 246 ARG A N 1
ATOM 1923 C CA . ARG A 1 246 ? 22.668 6.215 -2.504 1.00 84.06 246 ARG A CA 1
ATOM 1924 C C . ARG A 1 246 ? 21.530 5.698 -3.372 1.00 84.06 246 ARG A C 1
ATOM 1926 O O . ARG A 1 246 ? 20.903 6.445 -4.115 1.00 84.06 246 ARG A O 1
ATOM 1933 N N . LYS A 1 247 ? 21.235 4.406 -3.231 1.00 86.38 247 LYS A N 1
ATOM 1934 C CA . LYS A 1 247 ? 20.088 3.765 -3.875 1.00 86.38 247 LYS A CA 1
ATOM 1935 C C . LYS A 1 247 ? 18.826 4.013 -3.044 1.00 86.38 247 LYS A C 1
ATOM 1937 O O . LYS A 1 247 ? 18.782 3.644 -1.869 1.00 86.38 247 LYS A O 1
ATOM 1942 N N . VAL A 1 248 ? 17.817 4.637 -3.643 1.00 89.19 248 VAL A N 1
ATOM 1943 C CA . VAL A 1 248 ? 16.531 4.966 -3.002 1.00 89.19 248 VAL A CA 1
ATOM 1944 C C . VAL A 1 248 ? 15.364 4.674 -3.953 1.00 89.19 248 VAL A C 1
ATOM 1946 O O . VAL A 1 248 ? 15.587 4.569 -5.158 1.00 89.19 248 VAL A O 1
ATOM 1949 N N . PRO A 1 249 ? 14.127 4.488 -3.465 1.00 90.75 249 PRO A N 1
ATOM 1950 C CA . PRO A 1 249 ? 12.973 4.345 -4.350 1.00 90.75 249 PRO A CA 1
ATOM 1951 C C . PRO A 1 249 ? 12.666 5.643 -5.112 1.00 90.75 249 PRO A C 1
ATOM 1953 O O . PRO A 1 249 ? 12.639 6.716 -4.510 1.00 90.75 249 PRO A O 1
ATOM 1956 N N . ASP A 1 250 ? 12.389 5.547 -6.413 1.00 90.44 250 ASP A N 1
ATOM 1957 C CA . ASP A 1 250 ? 12.021 6.693 -7.251 1.00 90.44 250 ASP A CA 1
ATOM 1958 C C . ASP A 1 250 ? 10.605 7.193 -6.917 1.00 90.44 250 ASP A C 1
ATOM 1960 O O . ASP A 1 250 ? 9.604 6.521 -7.181 1.00 90.44 250 ASP A O 1
ATOM 1964 N N . LYS A 1 251 ? 10.519 8.404 -6.357 1.00 88.44 251 LYS A N 1
ATOM 1965 C CA . LYS A 1 251 ? 9.260 9.060 -5.966 1.00 88.44 251 LYS A CA 1
ATOM 1966 C C . LYS A 1 251 ? 8.548 9.783 -7.113 1.00 88.44 251 LYS A C 1
ATOM 1968 O O . LYS A 1 251 ? 7.466 10.329 -6.912 1.00 88.44 251 LYS A O 1
ATOM 1973 N N . ARG A 1 252 ? 9.124 9.821 -8.321 1.00 86.50 252 ARG A N 1
ATOM 1974 C CA . ARG A 1 252 ? 8.526 10.512 -9.482 1.00 86.50 252 ARG A CA 1
ATOM 1975 C C . ARG A 1 252 ? 7.316 9.766 -10.044 1.00 86.50 252 ARG A C 1
ATOM 1977 O O . ARG A 1 252 ? 6.471 10.372 -10.704 1.00 86.50 252 ARG A O 1
ATOM 1984 N N . LEU A 1 253 ? 7.237 8.458 -9.807 1.00 89.44 253 LEU A N 1
ATOM 1985 C CA . LEU A 1 253 ? 6.134 7.613 -10.254 1.00 89.44 253 LEU A CA 1
ATOM 1986 C C . LEU A 1 253 ? 4.987 7.658 -9.244 1.00 89.44 253 LEU A C 1
ATOM 1988 O O . LEU A 1 253 ? 5.196 7.593 -8.038 1.00 89.44 253 LEU A O 1
ATOM 1992 N N . THR A 1 254 ? 3.752 7.760 -9.735 1.00 90.62 254 THR A N 1
ATOM 1993 C CA . THR A 1 254 ? 2.576 7.969 -8.873 1.00 90.62 254 THR A CA 1
ATOM 1994 C C . THR A 1 254 ? 2.310 6.780 -7.946 1.00 90.62 254 THR A C 1
ATOM 1996 O O . THR A 1 254 ? 1.851 6.969 -6.822 1.00 90.62 254 THR A O 1
ATOM 1999 N N . GLU A 1 255 ? 2.673 5.570 -8.383 1.00 94.31 255 GLU A N 1
ATOM 2000 C CA . GLU A 1 255 ? 2.585 4.330 -7.609 1.00 94.31 255 GLU A CA 1
ATOM 2001 C C . GLU A 1 255 ? 3.472 4.353 -6.361 1.00 94.31 255 GLU A C 1
ATOM 2003 O O . GLU A 1 255 ? 3.189 3.627 -5.410 1.00 94.31 255 GLU A O 1
ATOM 2008 N N . ALA A 1 256 ? 4.504 5.204 -6.323 1.00 92.75 256 ALA A N 1
ATOM 2009 C CA . ALA A 1 256 ? 5.347 5.354 -5.145 1.00 92.75 256 ALA A CA 1
ATOM 2010 C C . ALA A 1 256 ? 4.554 5.818 -3.918 1.00 92.75 256 ALA A C 1
ATOM 2012 O O . ALA A 1 256 ? 4.775 5.271 -2.843 1.00 92.75 256 ALA A O 1
ATOM 2013 N N . ASN A 1 257 ? 3.574 6.717 -4.087 1.00 92.94 257 ASN A N 1
ATOM 2014 C CA . ASN A 1 257 ? 2.737 7.184 -2.972 1.00 92.94 257 ASN A CA 1
ATOM 2015 C C . ASN A 1 257 ? 1.911 6.024 -2.380 1.00 92.94 257 ASN A C 1
ATOM 2017 O O . ASN A 1 257 ? 1.827 5.839 -1.169 1.00 92.94 257 ASN A O 1
ATOM 2021 N N . VAL A 1 258 ? 1.338 5.173 -3.243 1.00 96.38 258 VAL A N 1
ATOM 2022 C CA . VAL A 1 258 ? 0.554 3.999 -2.814 1.00 96.38 258 VAL A CA 1
ATOM 2023 C C . VAL A 1 258 ? 1.443 2.967 -2.118 1.00 96.38 258 VAL A C 1
ATOM 2025 O O . VAL A 1 258 ? 1.067 2.395 -1.096 1.00 96.38 258 VAL A O 1
ATOM 2028 N N . MET A 1 259 ? 2.653 2.756 -2.632 1.00 96.75 259 MET A N 1
ATOM 2029 C CA . MET A 1 259 ? 3.629 1.849 -2.031 1.00 96.75 259 MET A CA 1
ATOM 2030 C C . MET A 1 259 ? 4.151 2.355 -0.687 1.00 96.75 259 MET A C 1
ATOM 2032 O O . MET A 1 259 ? 4.394 1.549 0.211 1.00 96.75 259 MET A O 1
ATOM 2036 N N . ASP A 1 260 ? 4.320 3.663 -0.524 1.00 94.25 260 ASP A N 1
ATOM 2037 C CA . ASP A 1 260 ? 4.707 4.259 0.753 1.00 94.25 260 ASP A CA 1
ATOM 2038 C C . ASP A 1 260 ? 3.571 4.142 1.775 1.00 94.25 260 ASP A C 1
ATOM 2040 O O . ASP A 1 260 ? 3.812 3.726 2.909 1.00 94.25 260 ASP A O 1
ATOM 2044 N N . ALA A 1 261 ? 2.320 4.377 1.366 1.00 95.50 261 ALA A N 1
ATOM 2045 C CA . ALA A 1 261 ? 1.151 4.128 2.207 1.00 95.50 261 ALA A CA 1
ATOM 2046 C C . ALA A 1 261 ? 1.092 2.657 2.671 1.00 95.50 261 ALA A C 1
ATOM 2048 O O . ALA A 1 261 ? 0.905 2.392 3.861 1.00 95.50 261 ALA A O 1
ATOM 2049 N N . ALA A 1 262 ? 1.329 1.689 1.776 1.00 97.25 262 ALA A N 1
ATOM 2050 C CA . ALA A 1 262 ? 1.409 0.270 2.143 1.00 97.25 262 ALA A CA 1
ATOM 2051 C C . ALA A 1 262 ? 2.557 -0.025 3.123 1.00 97.25 262 ALA A C 1
ATOM 2053 O O . ALA A 1 262 ? 2.394 -0.820 4.048 1.00 97.25 262 ALA A O 1
ATOM 2054 N N . GLN A 1 263 ? 3.708 0.629 2.961 1.00 95.25 263 GLN A N 1
ATOM 2055 C CA . GLN A 1 263 ? 4.827 0.499 3.891 1.00 95.25 263 GLN A CA 1
ATOM 2056 C C . GLN A 1 263 ? 4.475 1.010 5.289 1.00 95.25 263 GLN A C 1
ATOM 2058 O O . GLN A 1 263 ? 4.767 0.326 6.269 1.00 95.25 263 GLN A O 1
ATOM 2063 N N . TYR A 1 264 ? 3.828 2.174 5.404 1.00 93.69 264 TYR A N 1
ATOM 2064 C CA . TYR A 1 264 ? 3.382 2.698 6.699 1.00 93.69 264 TYR A CA 1
ATOM 2065 C C . TYR A 1 264 ? 2.345 1.786 7.357 1.00 93.69 264 TYR A C 1
ATOM 2067 O O . TYR A 1 264 ? 2.422 1.556 8.570 1.00 93.69 264 TYR A O 1
ATOM 2075 N N . LEU A 1 265 ? 1.435 1.216 6.557 1.00 95.12 265 LEU A N 1
ATOM 2076 C CA . LEU A 1 265 ? 0.484 0.203 7.008 1.00 95.12 265 LEU A CA 1
ATOM 2077 C C . LEU A 1 265 ? 1.207 -1.015 7.586 1.00 95.12 265 LEU A C 1
ATOM 2079 O O . LEU A 1 265 ? 0.946 -1.388 8.724 1.00 95.12 265 LEU A O 1
ATOM 2083 N N . MET A 1 266 ? 2.129 -1.627 6.844 1.00 93.94 266 MET A N 1
ATOM 2084 C CA . MET A 1 266 ? 2.795 -2.859 7.285 1.00 93.94 266 MET A CA 1
ATOM 2085 C C . MET A 1 266 ? 3.741 -2.621 8.463 1.00 93.94 266 MET A C 1
ATOM 2087 O O . MET A 1 266 ? 3.805 -3.431 9.389 1.00 93.94 266 MET A O 1
ATOM 2091 N N . LEU A 1 267 ? 4.411 -1.467 8.487 1.00 91.12 267 LEU A N 1
ATOM 2092 C CA . LEU A 1 267 ? 5.277 -1.067 9.591 1.00 91.12 267 LEU A CA 1
ATOM 2093 C C . LEU A 1 267 ? 4.504 -0.901 10.912 1.00 91.12 267 LEU A C 1
ATOM 2095 O O . LEU A 1 267 ? 5.104 -1.022 11.977 1.00 91.12 267 LEU A O 1
ATOM 2099 N N . SER A 1 268 ? 3.180 -0.691 10.872 1.00 88.25 268 SER A N 1
ATOM 2100 C CA . SER A 1 268 ? 2.337 -0.602 12.076 1.00 88.25 268 SER A CA 1
ATOM 2101 C C . SER A 1 268 ? 2.335 -1.862 12.950 1.00 88.25 268 SER A C 1
ATOM 2103 O O . SER A 1 268 ? 2.058 -1.759 14.144 1.00 88.25 268 SER A O 1
ATOM 2105 N N . GLU A 1 269 ? 2.650 -3.032 12.385 1.00 86.62 269 GLU A N 1
ATOM 2106 C CA . GLU A 1 269 ? 2.698 -4.305 13.121 1.00 86.62 269 GLU A CA 1
ATOM 2107 C C . GLU A 1 269 ? 4.110 -4.661 13.621 1.00 86.62 269 GLU A C 1
ATOM 2109 O O . GLU A 1 269 ? 4.275 -5.512 14.499 1.00 86.62 269 GLU A O 1
ATOM 2114 N N . VAL A 1 270 ? 5.149 -4.010 13.092 1.00 75.56 270 VAL A N 1
ATOM 2115 C CA . VAL A 1 270 ? 6.540 -4.294 13.461 1.00 75.56 270 VAL A CA 1
ATOM 2116 C C . VAL A 1 270 ? 6.807 -3.788 14.882 1.00 75.56 270 VAL A C 1
ATOM 2118 O O . VAL A 1 270 ? 6.456 -2.667 15.241 1.00 75.56 270 VAL A O 1
ATOM 2121 N N . ARG A 1 271 ? 7.443 -4.604 15.731 1.00 57.47 271 ARG A N 1
ATOM 2122 C CA . ARG A 1 271 ? 7.804 -4.175 17.094 1.00 57.47 271 ARG A CA 1
ATOM 2123 C C . ARG A 1 271 ? 8.984 -3.194 17.047 1.00 57.47 271 ARG A C 1
ATOM 2125 O O . ARG A 1 271 ? 9.833 -3.270 16.165 1.00 57.47 271 ARG A O 1
ATOM 2132 N N . GLY A 1 272 ? 9.048 -2.280 18.019 1.00 41.62 272 GLY A N 1
ATOM 2133 C CA . GLY A 1 272 ? 9.918 -1.088 18.039 1.00 41.62 272 GLY A CA 1
ATOM 2134 C C . GLY A 1 272 ? 11.440 -1.273 17.894 1.00 41.62 272 GLY A C 1
ATOM 2135 O O . GLY A 1 272 ? 12.149 -0.274 17.866 1.00 41.62 272 GLY A O 1
ATOM 2136 N N . SER A 1 273 ? 11.957 -2.496 17.750 1.00 36.75 273 SER A N 1
ATOM 2137 C CA . SER A 1 273 ? 13.346 -2.762 17.345 1.00 36.75 273 SER A CA 1
ATOM 2138 C C . SER A 1 273 ? 13.593 -2.582 15.839 1.00 36.75 273 SER A C 1
ATOM 2140 O O . SER A 1 273 ? 14.741 -2.635 15.407 1.00 36.75 273 SER A O 1
ATOM 2142 N N . GLY A 1 274 ? 12.545 -2.369 15.028 1.00 34.53 274 GLY A N 1
ATOM 2143 C CA . GLY A 1 274 ? 12.667 -2.270 13.566 1.00 34.53 274 GLY A CA 1
ATOM 2144 C C . GLY A 1 274 ? 12.962 -3.611 12.885 1.00 34.53 274 GLY A C 1
ATOM 2145 O O . GLY A 1 274 ? 13.279 -3.637 11.700 1.00 34.53 274 GLY A O 1
ATOM 2146 N N . LEU A 1 275 ? 12.854 -4.707 13.638 1.00 34.12 275 LEU A N 1
ATOM 2147 C CA . LEU A 1 275 ? 12.991 -6.078 13.172 1.00 34.12 275 LEU A CA 1
ATOM 2148 C C . LEU A 1 275 ? 11.596 -6.677 12.991 1.00 34.12 275 LEU A C 1
ATOM 2150 O O . LEU A 1 275 ? 10.744 -6.570 13.878 1.00 34.12 275 LEU A O 1
ATOM 2154 N N . SER A 1 276 ? 11.370 -7.329 11.852 1.00 38.06 276 SER A N 1
ATOM 2155 C CA . SER A 1 276 ? 10.202 -8.191 11.690 1.00 38.06 276 SER A CA 1
ATOM 2156 C C . SER A 1 276 ? 10.254 -9.321 12.732 1.00 38.06 276 SER A C 1
ATOM 2158 O O . SER A 1 276 ? 11.345 -9.669 13.194 1.00 38.06 276 SER A O 1
ATOM 2160 N N . PRO A 1 277 ? 9.123 -9.954 13.090 1.00 40.44 277 PRO A N 1
ATOM 2161 C CA . PRO A 1 277 ? 9.120 -11.119 13.981 1.00 40.44 277 PRO A CA 1
ATOM 2162 C C . PRO A 1 277 ? 10.046 -12.268 13.531 1.00 40.44 277 PRO A C 1
ATOM 2164 O O . PRO A 1 277 ? 10.366 -13.134 14.340 1.00 40.44 277 PRO A O 1
ATOM 2167 N N . HIS A 1 278 ? 10.481 -12.264 12.265 1.00 39.34 278 HIS A N 1
ATOM 2168 C CA . HIS A 1 278 ? 11.327 -13.282 11.643 1.00 39.34 278 HIS A CA 1
ATOM 2169 C C . HIS A 1 278 ? 12.759 -12.814 11.360 1.00 39.34 278 HIS A C 1
ATOM 2171 O O . HIS A 1 278 ? 13.547 -13.563 10.787 1.00 39.34 278 HIS A O 1
ATOM 2177 N N . SER A 1 279 ? 13.128 -11.590 11.742 1.00 35.97 279 SER A N 1
ATOM 2178 C CA . SER A 1 279 ? 14.502 -11.133 11.570 1.00 35.97 279 SER A CA 1
ATOM 2179 C C . SER A 1 279 ? 15.384 -11.860 12.582 1.00 35.97 279 SER A C 1
ATOM 2181 O O . SER A 1 279 ? 15.277 -11.618 13.784 1.00 35.97 279 SER A O 1
ATOM 2183 N N . PHE A 1 280 ? 16.219 -12.776 12.091 1.00 31.48 280 PHE A N 1
ATOM 2184 C CA . PHE A 1 280 ? 17.152 -13.557 12.897 1.00 31.48 280 PHE A CA 1
ATOM 2185 C C . PHE A 1 280 ? 17.995 -12.635 13.788 1.00 31.48 280 PHE A C 1
ATOM 2187 O O . PHE A 1 280 ? 18.786 -11.844 13.270 1.00 31.48 280 PHE A O 1
ATOM 2194 N N . PRO A 1 281 ? 17.871 -12.722 15.120 1.00 31.48 281 PRO A N 1
ATOM 2195 C CA . PRO A 1 281 ? 18.872 -12.169 16.005 1.00 31.48 281 PRO A CA 1
ATOM 2196 C C . PRO A 1 281 ? 20.062 -13.128 15.971 1.00 31.48 281 PRO A C 1
ATOM 2198 O O . PRO A 1 281 ? 19.919 -14.304 16.319 1.00 31.48 281 PRO A O 1
ATOM 2201 N N . GLU A 1 282 ? 21.241 -12.645 15.586 1.00 32.94 282 GLU A N 1
ATOM 2202 C CA . GLU A 1 282 ? 22.473 -13.308 16.003 1.00 32.94 282 GLU A CA 1
ATOM 2203 C C . GLU A 1 282 ? 22.452 -13.410 17.533 1.00 32.94 282 GLU A C 1
ATOM 2205 O O . GLU A 1 282 ? 22.434 -12.408 18.244 1.00 32.94 282 GLU A O 1
ATOM 2210 N N . THR A 1 283 ? 22.371 -14.656 18.002 1.00 34.69 283 THR A N 1
ATOM 2211 C CA . THR A 1 283 ? 22.727 -15.163 19.332 1.00 34.69 283 THR A CA 1
ATOM 2212 C C . THR A 1 283 ? 22.571 -14.203 20.512 1.00 34.69 283 THR A C 1
ATOM 2214 O O . THR A 1 283 ? 23.417 -13.340 20.738 1.00 34.69 283 THR A O 1
ATOM 2217 N N . ARG A 1 284 ? 21.631 -14.508 21.416 1.00 29.02 284 ARG A N 1
ATOM 2218 C CA . ARG A 1 284 ? 21.909 -14.387 22.855 1.00 29.02 284 ARG A CA 1
ATOM 2219 C C . ARG A 1 284 ? 21.139 -15.403 23.691 1.00 29.02 284 ARG A C 1
ATOM 2221 O O . ARG A 1 284 ? 20.004 -15.762 23.403 1.00 29.02 284 ARG A O 1
ATOM 2228 N N . ALA A 1 285 ? 21.875 -15.901 24.673 1.00 27.75 285 ALA A N 1
ATOM 2229 C CA . ALA A 1 285 ? 21.639 -17.087 25.466 1.00 27.75 285 ALA A CA 1
ATOM 2230 C C . ALA A 1 285 ? 20.510 -16.945 26.498 1.00 27.75 285 ALA A C 1
ATOM 2232 O O . ALA A 1 285 ? 20.307 -15.872 27.053 1.00 27.75 285 ALA A O 1
ATOM 2233 N N . GLY A 1 286 ? 19.887 -18.091 26.790 1.00 31.12 286 GLY A N 1
ATOM 2234 C CA . GLY A 1 286 ? 19.554 -18.555 28.141 1.00 31.12 286 GLY A CA 1
ATOM 2235 C C . GLY A 1 286 ? 18.544 -17.751 28.960 1.00 31.12 286 GLY A C 1
ATOM 2236 O O . GLY A 1 286 ? 18.886 -16.747 29.571 1.00 31.12 286 GLY A O 1
ATOM 2237 N N . GLY A 1 287 ? 17.337 -18.298 29.097 1.00 25.31 287 GLY A N 1
ATOM 2238 C CA . GLY A 1 287 ? 16.374 -17.890 30.120 1.00 25.31 287 GLY A CA 1
ATOM 2239 C C . GLY A 1 287 ? 15.111 -18.743 30.059 1.00 25.31 287 GLY A C 1
ATOM 2240 O O . GLY A 1 287 ? 14.169 -18.393 29.357 1.00 25.31 287 GLY A O 1
ATOM 2241 N N . ALA A 1 288 ? 15.132 -19.893 30.731 1.00 27.64 288 ALA A N 1
ATOM 2242 C CA . ALA A 1 288 ? 13.965 -20.746 30.959 1.00 27.64 288 ALA A CA 1
ATOM 2243 C C . ALA A 1 288 ? 13.012 -20.119 31.991 1.00 27.64 288 ALA A C 1
ATOM 2245 O O . ALA A 1 288 ? 13.493 -19.339 32.809 1.00 27.64 288 ALA A O 1
ATOM 2246 N N . GLU A 1 289 ? 11.718 -20.490 31.943 1.00 30.83 289 GLU A N 1
ATOM 2247 C CA . GLU A 1 289 ? 10.758 -20.710 33.065 1.00 30.83 289 GLU A CA 1
ATOM 2248 C C . GLU A 1 289 ? 9.294 -20.804 32.516 1.00 30.83 289 GLU A C 1
ATOM 2250 O O . GLU A 1 289 ? 9.073 -20.464 31.350 1.00 30.83 289 GLU A O 1
ATOM 2255 N N . PRO A 1 290 ? 8.300 -21.377 33.242 1.00 32.25 290 PRO A N 1
ATOM 2256 C CA . PRO A 1 290 ? 7.598 -22.600 32.823 1.00 32.25 290 PRO A CA 1
ATOM 2257 C C . PRO A 1 290 ? 6.078 -22.436 32.576 1.00 32.25 290 PRO A C 1
ATOM 2259 O O . PRO A 1 290 ? 5.475 -21.397 32.830 1.00 32.25 290 PRO A O 1
ATOM 2262 N N . GLY A 1 291 ? 5.469 -23.493 32.020 1.00 29.45 291 GLY A N 1
ATOM 2263 C CA . GLY A 1 291 ? 4.172 -23.474 31.333 1.00 29.45 291 GLY A CA 1
ATOM 2264 C C . GLY A 1 291 ? 2.890 -23.686 32.147 1.00 29.45 291 GLY A C 1
ATOM 2265 O O . GLY A 1 291 ? 2.917 -23.915 33.349 1.00 29.45 291 GLY A O 1
ATOM 2266 N N . VAL A 1 292 ? 1.756 -23.650 31.429 1.00 31.28 292 VAL A N 1
ATOM 2267 C CA . VAL A 1 292 ? 0.382 -23.978 31.878 1.00 31.28 292 VAL A CA 1
ATOM 2268 C C . VAL A 1 292 ? -0.431 -24.499 30.655 1.00 31.28 292 VAL A C 1
ATOM 2270 O O . VAL A 1 292 ? -0.126 -24.102 29.529 1.00 31.28 292 VAL A O 1
ATOM 2273 N N . PRO A 1 293 ? -1.398 -25.437 30.817 1.00 30.48 293 PRO A N 1
ATOM 2274 C CA . PRO A 1 293 ? -1.617 -26.551 29.887 1.00 30.48 293 PRO A CA 1
ATOM 2275 C C . PRO A 1 293 ? -2.609 -26.327 28.733 1.00 30.48 293 PRO A C 1
ATOM 2277 O O . PRO A 1 293 ? -3.489 -25.470 28.752 1.00 30.48 293 PRO A O 1
ATOM 2280 N N . SER A 1 294 ? -2.476 -27.216 27.744 1.00 31.31 294 SER A N 1
ATOM 2281 C CA . SER A 1 294 ? -3.272 -27.342 26.522 1.00 31.31 294 SER A CA 1
ATOM 2282 C C . SER A 1 294 ? -4.759 -27.630 26.769 1.00 31.31 294 SER A C 1
ATOM 2284 O O . SER A 1 294 ? -5.099 -28.585 27.474 1.00 31.31 294 SER A O 1
ATOM 2286 N N . ARG A 1 295 ? -5.648 -26.923 26.060 1.00 29.89 295 ARG A N 1
ATOM 2287 C CA . ARG A 1 295 ? -7.022 -27.380 25.798 1.00 29.89 295 ARG A CA 1
ATOM 2288 C C . ARG A 1 295 ? -7.159 -27.813 24.335 1.00 29.89 295 ARG A C 1
ATOM 2290 O O . ARG A 1 295 ? -7.036 -27.000 23.427 1.00 29.89 295 ARG A O 1
ATOM 2297 N N . ARG A 1 296 ? -7.436 -29.109 24.143 1.00 30.80 296 ARG A N 1
ATOM 2298 C CA . ARG A 1 296 ? -8.108 -29.685 22.958 1.00 30.80 296 ARG A CA 1
ATOM 2299 C C . ARG A 1 296 ? -9.436 -28.932 22.779 1.00 30.80 296 ARG A C 1
ATOM 2301 O O . ARG A 1 296 ? -10.058 -28.612 23.784 1.00 30.80 296 ARG A O 1
ATOM 2308 N N . GLY A 1 297 ? -9.991 -28.633 21.620 1.00 30.22 297 GLY A N 1
ATOM 2309 C CA . GLY A 1 297 ? -9.719 -28.922 20.222 1.00 30.22 297 GLY A CA 1
ATOM 2310 C C . GLY A 1 297 ? -11.052 -28.623 19.525 1.00 30.22 297 GLY A C 1
ATOM 2311 O O . GLY A 1 297 ? -12.089 -29.088 19.992 1.00 30.22 297 GLY A O 1
ATOM 2312 N N . ALA A 1 298 ? -11.049 -27.818 18.469 1.00 33.44 298 ALA A N 1
ATOM 2313 C CA . ALA A 1 298 ? -12.195 -27.650 17.580 1.00 33.44 298 ALA A CA 1
ATOM 2314 C C . ALA A 1 298 ? -11.676 -27.806 16.144 1.00 33.44 298 ALA A C 1
ATOM 2316 O O . ALA A 1 298 ? -10.584 -27.306 15.856 1.00 33.44 298 ALA A O 1
ATOM 2317 N N . PRO A 1 299 ? -12.380 -28.540 15.268 1.00 36.91 299 PRO A N 1
ATOM 2318 C CA . PRO A 1 299 ? -11.911 -28.754 13.908 1.00 36.91 299 PRO A CA 1
ATOM 2319 C C . PRO A 1 299 ? -11.926 -27.421 13.139 1.00 36.91 299 PRO A C 1
ATOM 2321 O O . PRO A 1 299 ? -12.843 -26.618 13.338 1.00 36.91 299 PRO A O 1
ATOM 2324 N N . PRO A 1 300 ? -10.926 -27.162 12.279 1.00 41.41 300 PRO A N 1
ATOM 2325 C CA . PRO A 1 300 ? -10.919 -25.971 11.443 1.00 41.41 300 PRO A CA 1
ATOM 2326 C C . PRO A 1 300 ? -12.107 -26.003 10.463 1.00 41.41 300 PRO A C 1
ATOM 2328 O O . PRO A 1 300 ? -12.485 -27.082 9.995 1.00 41.41 300 PRO A O 1
ATOM 2331 N N . PRO A 1 301 ? -12.708 -24.844 10.140 1.00 43.41 301 PRO A N 1
ATOM 2332 C CA . PRO A 1 301 ? -13.741 -24.766 9.114 1.00 43.41 301 PRO A CA 1
ATOM 2333 C C . PRO A 1 301 ? -13.167 -25.176 7.745 1.00 43.41 301 PRO A C 1
ATOM 2335 O O . PRO A 1 301 ? -11.962 -25.029 7.516 1.00 43.41 301 PRO A O 1
ATOM 2338 N N . PRO A 1 302 ? -14.002 -25.706 6.833 1.00 40.75 302 PRO A N 1
ATOM 2339 C CA . PRO A 1 302 ? -13.531 -26.261 5.573 1.00 40.75 302 PRO A CA 1
ATOM 2340 C C . PRO A 1 302 ? -12.884 -25.159 4.728 1.00 40.75 302 PRO A C 1
ATOM 2342 O O . PRO A 1 302 ? -13.504 -24.135 4.437 1.00 40.75 302 PRO A O 1
ATOM 2345 N N . GLY A 1 303 ? -11.615 -25.370 4.373 1.00 41.00 303 GLY A N 1
ATOM 2346 C CA . GLY A 1 303 ? -10.858 -24.480 3.500 1.00 41.00 303 GLY A CA 1
ATOM 2347 C C . GLY A 1 303 ? -11.510 -24.355 2.124 1.00 41.00 303 GLY A C 1
ATOM 2348 O O . GLY A 1 303 ? -12.159 -25.281 1.636 1.00 41.00 303 GLY A O 1
ATOM 2349 N N . LEU A 1 304 ? -11.336 -23.190 1.500 1.00 46.28 304 LEU A N 1
ATOM 2350 C CA . LEU A 1 304 ? -11.742 -22.964 0.117 1.00 46.28 304 LEU A CA 1
ATOM 2351 C C . LEU A 1 304 ? -11.014 -23.959 -0.794 1.00 46.28 304 LEU A C 1
ATOM 2353 O O . LEU A 1 304 ? -9.792 -24.090 -0.747 1.00 46.28 304 LEU A O 1
ATOM 2357 N N . VAL A 1 305 ? -11.793 -24.662 -1.611 1.00 38.47 305 VAL A N 1
ATOM 2358 C CA . VAL A 1 305 ? -11.311 -25.662 -2.562 1.00 38.47 305 VAL A CA 1
ATOM 2359 C C . VAL A 1 305 ? -10.620 -24.938 -3.714 1.00 38.47 305 VAL A C 1
ATOM 2361 O O . VAL A 1 305 ? -11.279 -24.352 -4.570 1.00 38.47 305 VAL A O 1
ATOM 2364 N N . THR A 1 306 ? -9.292 -24.971 -3.747 1.00 44.78 306 THR A N 1
ATOM 2365 C CA . THR A 1 306 ? -8.527 -24.624 -4.946 1.00 44.78 306 THR A CA 1
ATOM 2366 C C . THR A 1 306 ? -8.473 -25.860 -5.836 1.00 44.78 306 THR A C 1
ATOM 2368 O O . THR A 1 306 ? -8.054 -26.924 -5.390 1.00 44.78 306 THR A O 1
ATOM 2371 N N . GLY A 1 307 ? -8.876 -25.747 -7.103 1.00 43.56 307 GLY A N 1
ATOM 2372 C CA . GLY A 1 307 ? -8.830 -26.849 -8.078 1.00 43.56 307 GLY A CA 1
ATOM 2373 C C . GLY A 1 307 ? -7.418 -27.294 -8.496 1.00 43.56 307 GLY A C 1
ATOM 2374 O O . GLY A 1 307 ? -7.274 -27.928 -9.536 1.00 43.56 307 GLY A O 1
ATOM 2375 N N . TYR A 1 308 ? -6.384 -26.945 -7.725 1.00 50.25 308 TYR A N 1
ATOM 2376 C CA . TYR A 1 308 ? -4.981 -27.242 -7.996 1.00 50.25 308 TYR A CA 1
ATOM 2377 C C . TYR A 1 308 ? -4.278 -27.748 -6.738 1.00 50.25 308 TYR A C 1
ATOM 2379 O O . TYR A 1 308 ? -4.447 -27.191 -5.651 1.00 50.25 308 TYR A O 1
ATOM 2387 N N . ASP A 1 309 ? -3.469 -28.791 -6.919 1.00 54.78 309 ASP A N 1
ATOM 2388 C CA . ASP A 1 309 ? -2.574 -29.335 -5.903 1.00 54.78 309 ASP A CA 1
ATOM 2389 C C . ASP A 1 309 ? -1.375 -28.395 -5.701 1.00 54.78 309 ASP A C 1
ATOM 2391 O O . ASP A 1 309 ? -0.459 -28.317 -6.521 1.00 54.78 309 ASP A O 1
ATOM 2395 N N . ILE A 1 310 ? -1.399 -27.660 -4.591 1.00 47.78 310 ILE A N 1
ATOM 2396 C CA . ILE A 1 310 ? -0.392 -26.659 -4.212 1.00 47.78 310 ILE A CA 1
ATOM 2397 C C . ILE A 1 310 ? 0.960 -27.325 -3.873 1.00 47.78 310 ILE A C 1
ATOM 2399 O O . ILE A 1 310 ? 1.993 -26.655 -3.857 1.00 47.78 310 ILE A O 1
ATOM 2403 N N . LEU A 1 311 ? 0.984 -28.645 -3.644 1.00 47.09 311 LEU A N 1
ATOM 2404 C CA . LEU A 1 311 ? 2.204 -29.408 -3.368 1.00 47.09 311 LEU A CA 1
ATOM 2405 C C . LEU A 1 311 ? 2.912 -29.889 -4.643 1.00 47.09 311 LEU A C 1
ATOM 2407 O O . LEU A 1 311 ? 4.051 -30.351 -4.562 1.00 47.09 311 LEU A O 1
ATOM 2411 N N . ASN A 1 312 ? 2.290 -29.740 -5.817 1.00 47.03 312 ASN A N 1
ATOM 2412 C CA . ASN A 1 312 ? 2.877 -30.119 -7.099 1.00 47.03 312 ASN A CA 1
ATOM 2413 C C . ASN A 1 312 ? 2.941 -28.925 -8.073 1.00 47.03 312 ASN A C 1
ATOM 2415 O O . ASN A 1 312 ? 2.122 -28.807 -8.988 1.00 47.03 312 ASN A O 1
ATOM 2419 N N . PRO A 1 313 ? 3.939 -28.033 -7.929 1.00 46.31 313 PRO A N 1
ATOM 2420 C CA . PRO A 1 313 ? 4.052 -26.829 -8.753 1.00 46.31 313 PRO A CA 1
ATOM 2421 C C . PRO A 1 313 ? 4.385 -27.096 -10.235 1.00 46.31 313 PRO A C 1
ATOM 2423 O O . PRO A 1 313 ? 4.379 -26.155 -11.026 1.00 46.31 313 PRO A O 1
ATOM 2426 N N . ASN A 1 314 ? 4.659 -28.348 -10.628 1.00 43.25 314 ASN A N 1
ATOM 2427 C CA . ASN A 1 314 ? 5.100 -28.725 -11.975 1.00 43.25 314 ASN A CA 1
ATOM 2428 C C . ASN A 1 314 ? 4.304 -29.907 -12.555 1.00 43.25 314 ASN A C 1
ATOM 2430 O O . ASN A 1 314 ? 4.909 -30.777 -13.173 1.00 43.25 314 ASN A O 1
ATOM 2434 N N . GLY A 1 315 ? 2.981 -29.944 -12.350 1.00 38.78 315 GLY A N 1
ATOM 2435 C CA . GLY A 1 315 ? 2.069 -31.004 -12.804 1.00 38.78 315 GLY A CA 1
ATOM 2436 C C . GLY A 1 315 ? 2.485 -31.712 -14.103 1.00 38.78 315 GLY A C 1
ATOM 2437 O O . GLY A 1 315 ? 2.180 -31.258 -15.204 1.00 38.78 315 GLY A O 1
ATOM 2438 N N . GLY A 1 316 ? 3.181 -32.838 -13.947 1.00 35.44 316 GLY A N 1
ATOM 2439 C CA . GLY A 1 316 ? 3.405 -33.830 -14.984 1.00 35.44 316 GLY A CA 1
ATOM 2440 C C . GLY A 1 316 ? 2.325 -34.892 -14.850 1.00 35.44 316 GLY A C 1
ATOM 2441 O O . GLY A 1 316 ? 2.124 -35.430 -13.763 1.00 35.44 316 GLY A O 1
ATOM 2442 N N . LEU A 1 317 ? 1.613 -35.147 -15.943 1.00 37.38 317 LEU A N 1
ATOM 2443 C CA . LEU A 1 317 ? 0.674 -36.255 -16.053 1.00 37.38 317 LEU A CA 1
ATOM 2444 C C . LEU A 1 317 ? 1.431 -37.579 -15.898 1.00 37.38 317 LEU A C 1
ATOM 2446 O O . LEU A 1 317 ? 2.396 -37.814 -16.624 1.00 37.38 317 LEU A O 1
ATOM 2450 N N . ASN A 1 318 ? 0.940 -38.434 -15.007 1.00 33.34 318 ASN A N 1
ATOM 2451 C CA . ASN A 1 318 ? 0.761 -39.854 -15.291 1.00 33.34 318 ASN A CA 1
ATOM 2452 C C . ASN A 1 318 ? -0.705 -40.182 -15.026 1.00 33.34 318 ASN A C 1
ATOM 2454 O O . ASN A 1 318 ? -1.204 -39.741 -13.966 1.00 33.34 318 ASN A O 1
#

pLDDT: mean 77.51, std 21.21, range [25.31, 98.62]

Foldseek 3Di:
DDDDDDQQAFAPDPRHPDPVVDDPCPLVVVVVVCVVVVNVVCNCCVGGVHDAFAAPAAAPCQPLDDCVQAEDPAQDDDDPPFAKEWFWELAQWIKIWIWTWDWDDDDLPTAIAIETRAMDTDLPDRDQLLRLLQVLLVVCCVRPNPGHHPEYEYAQPDPPVDPVSNVVVVVSQVNSCVNNVGHYDYQPAPHPDVVLLSQLVSCQSNTDQDLSGGSHHYYPNHPLLVSSRRHQQHWDWDQDPVRDTDIDTDPPGRSVRHSNSVSRRSSVPAPRVSHRSPRDDDDDDDDDDDDDDDDDDDDDDDRDDDPDDPVCPPDDDD

Radius of gyration: 22.47 Å; chains: 1; bounding box: 53×63×73 Å

Sequence (318 aa):
MKVSYYRQPGYGEPGCENLINLPRGYYPAQIAANQLLGRGDKIARLVYNRIVHLKAGDPVFAREFNRRVHVAEATVPPLPGVPLRIGLDQGLKGAAVIGQCVAEGTGWDRHIHWRILGELHFPAERLLARVFGQRLADYLEERWPGWRIEGGWGDMAGEQGSSLAEEENETWNRLVGQSAGFRVRPQKIGANRIQPRLEAVRAALEAPTRGGLPGLLIDPGAKFLIAGFEARYVWTEEVNASGDKRKVPDKRLTEANVMDAAQYLMLSEVRGSGLSPHSFPETRAGGAEPGVPSRRGAPPPPGLVTGYDILNPNGGLN

Secondary structure (DSSP, 8-state):
------PPP-TTSTT-TTTTTSPTTHHHHHHHHHHHTT-HHHHHHHTS----PPPSS-BTTTTT--HHHHB-SSPPPPPTTPPEEEEEE-SSS-EEEEEEEEEESSGGG-EEEEEEEEEEE-TT----HHHHHHHHHHHHHHHSTTPPEEEEEE----SSSSHHHHHHHHHHHHHHHHHHTSPEEE--TTTT-HHHHHHHHHHHHHSPPBTTB-SEEE-TT-HHHHHIIIIISBEEEEE-TTS-EEEEE-TTSTHHHHHHHHHHHHHTTSBTTTB-TT--------------------PPPPPP--SS-TT-TT----